Protein AF-A0A1E7J239-F1 (afdb_monomer_lite)

Secondary structure (DSSP, 8-state):
---TTGGGS--HHHHHHHHH---GGGS-SSSPPPPHHHHHHHHHHHHHHTT--HHHHHHHHHHHHHHTGGGG-SS-HHHHHHHHHHHHHHHHHS-PPP---GGG-TT-----TTSTTHHHHHHHHHHHHHHHHTTS---PPPPP--S-------TTSTTHHHHHHHHHHHHHHHHTT--HHHHHHHHHHTT---TTSPPP-HHHHHHHHHHHTTTTHHHHHHTHHHHHHHHHHHHHHHHTT--HHHHHHHHHHTT---TTSPPP-HHHHHHHHHHHHTT---

Foldseek 3Di:
DPDPVCVLLCAQLNVQCQVVNQDPVVDDPPDDADALLNSLLQQLLSCVQVPHDLVRSLVVVLCSCLPRVVVRDPDDSVVSSVSSNVSSVDSNPDPDHHQQLACHGRRNGDHDPPTPCNVVNVVVNVVVVVVVVVPDDDDDDDDDDDDDPPPPDPLQPVQVVLQVVLLVQLVVCVVVVHDLVVSLVVCVVVVRAHSNRHRDDSVNSVVVCVVVPVVLPPQLVVQVVLQVVLLVQLVVCVVVVHDLQVSLVVSVVVVRAHSRRHRDDSVSNVVVVVCVVVVDDD

pLDDT: mean 77.1, std 16.62, range [30.59, 94.56]

Radius of gyration: 28.86 Å; chains: 1; bounding box: 62×66×72 Å

Sequence (282 aa):
MIGKNSRKHLFPCIKDLVTSGLTLARFSREESKPSRQDITQYVAAWFKYIGVSSDECRDWMNGYCVDVLSAISSSSKSQIRHSTKSNIKYIFKSDVTFDCGCENNLFKACCEPSCPVYEEMSNKYKERMARKSDISYEPEPEPEDIGVGVERPPCKEKYSDQFEKAMEFALNSAKKGIAQKDIVTLLNDREYKTRTGKKWTYAVLHVELKKHGNADISYKEKFRDQFEKAMEFALNRFKKGDAKKDIVTLLNDREYKTRTGKKWTYAVLQAELKRHNAGEHT

Structure (mmCIF, N/CA/C/O backbone):
data_AF-A0A1E7J239-F1
#
_entry.id   AF-A0A1E7J239-F1
#
loop_
_atom_site.group_PDB
_atom_site.id
_atom_site.type_symbol
_atom_site.label_atom_id
_atom_site.label_alt_id
_atom_site.label_comp_id
_atom_site.label_asym_id
_atom_site.label_entity_id
_atom_site.label_seq_id
_atom_site.pdbx_PDB_ins_code
_atom_site.Cartn_x
_atom_site.Cartn_y
_atom_site.Cartn_z
_atom_site.occupancy
_atom_site.B_iso_or_equiv
_atom_site.auth_seq_id
_atom_site.auth_comp_id
_atom_site.auth_asym_id
_atom_site.auth_atom_id
_atom_site.pdbx_PDB_model_num
ATOM 1 N N . MET A 1 1 ? -0.368 -22.126 -8.787 1.00 38.81 1 MET A N 1
ATOM 2 C CA . MET A 1 1 ? 0.677 -22.659 -9.691 1.00 38.81 1 MET A CA 1
ATOM 3 C C . MET A 1 1 ? 0.858 -21.676 -10.832 1.00 38.81 1 MET A C 1
ATOM 5 O O . MET A 1 1 ? -0.133 -21.316 -11.446 1.00 38.81 1 MET A O 1
ATOM 9 N N . ILE A 1 2 ? 2.080 -21.208 -11.085 1.00 45.03 2 ILE A N 1
ATOM 10 C CA . ILE A 1 2 ? 2.381 -20.376 -12.259 1.00 45.03 2 ILE A CA 1
ATOM 11 C C . ILE A 1 2 ? 2.383 -21.309 -13.485 1.00 45.03 2 ILE A C 1
ATOM 13 O O . ILE A 1 2 ? 3.076 -22.330 -13.471 1.00 45.03 2 ILE A O 1
ATOM 17 N N . GLY A 1 3 ? 1.542 -21.021 -14.484 1.00 39.50 3 GLY A N 1
ATOM 18 C CA . GLY A 1 3 ? 1.343 -21.860 -15.671 1.00 39.50 3 GLY A CA 1
ATOM 19 C C . GLY A 1 3 ? 2.636 -22.117 -16.457 1.00 39.50 3 GLY A C 1
ATOM 20 O O . GLY A 1 3 ? 3.588 -21.342 -16.407 1.00 39.50 3 GLY A O 1
ATOM 21 N N . LYS A 1 4 ? 2.695 -23.223 -17.210 1.00 41.56 4 LYS A N 1
ATOM 22 C CA . LYS A 1 4 ? 3.906 -23.635 -17.953 1.00 41.56 4 LYS A CA 1
ATOM 23 C C . LYS A 1 4 ? 4.412 -22.576 -18.955 1.00 41.56 4 LYS A C 1
ATOM 25 O O . LYS A 1 4 ? 5.614 -22.533 -19.198 1.00 41.56 4 LYS A O 1
ATOM 30 N N . ASN A 1 5 ? 3.548 -21.684 -19.452 1.00 45.44 5 ASN A N 1
ATOM 31 C CA . ASN A 1 5 ? 3.932 -20.583 -20.347 1.00 45.44 5 ASN A CA 1
ATOM 32 C C . ASN A 1 5 ? 4.631 -19.412 -19.632 1.00 45.44 5 ASN A C 1
ATOM 34 O O . ASN A 1 5 ? 5.491 -18.769 -20.224 1.00 45.44 5 ASN A O 1
ATOM 38 N N . SER A 1 6 ? 4.363 -19.168 -18.346 1.00 49.22 6 SER A N 1
ATOM 39 C CA . SER A 1 6 ? 4.968 -18.056 -17.594 1.00 49.22 6 SER A CA 1
ATOM 40 C C . SER A 1 6 ? 6.409 -18.332 -17.150 1.00 49.22 6 SER A C 1
ATOM 42 O O . SER A 1 6 ? 7.127 -17.404 -16.785 1.00 49.22 6 SER A O 1
ATOM 44 N N . ARG A 1 7 ? 6.885 -19.584 -17.242 1.00 46.59 7 ARG A N 1
ATOM 45 C CA . ARG A 1 7 ? 8.295 -19.930 -16.976 1.00 46.59 7 ARG A CA 1
ATOM 46 C C . ARG A 1 7 ? 9.267 -19.323 -17.992 1.00 46.59 7 ARG A C 1
ATOM 48 O O . ARG A 1 7 ? 10.415 -19.102 -17.633 1.00 46.59 7 ARG A O 1
ATOM 55 N N . LYS A 1 8 ? 8.813 -19.012 -19.215 1.00 54.22 8 LYS A N 1
ATOM 56 C CA . LYS A 1 8 ? 9.612 -18.289 -20.223 1.00 54.22 8 LYS A CA 1
ATOM 57 C C . LYS A 1 8 ? 9.725 -16.779 -19.943 1.00 54.22 8 LYS A C 1
ATOM 59 O O . LYS A 1 8 ? 10.522 -16.110 -20.586 1.00 54.22 8 LYS A O 1
ATOM 64 N N . HIS A 1 9 ? 8.965 -16.256 -18.976 1.00 68.62 9 HIS A N 1
ATOM 65 C CA . HIS A 1 9 ? 8.854 -14.820 -18.673 1.00 68.62 9 HIS A CA 1
ATOM 66 C C . HIS A 1 9 ? 9.161 -14.478 -17.204 1.00 68.62 9 HIS A C 1
ATOM 68 O O . HIS A 1 9 ? 8.932 -13.350 -16.764 1.00 68.62 9 HIS A O 1
ATOM 74 N N . LEU A 1 10 ? 9.662 -15.442 -16.422 1.00 84.06 10 LEU A N 1
ATOM 75 C CA . LEU A 1 10 ? 10.041 -15.215 -15.031 1.00 84.06 10 LEU A CA 1
ATOM 76 C C . LEU A 1 10 ? 11.477 -14.689 -14.968 1.00 84.06 10 LEU A C 1
ATOM 78 O O . LEU A 1 10 ? 12.434 -15.460 -15.019 1.00 84.06 10 LEU A O 1
ATOM 82 N N . PHE A 1 11 ? 11.614 -13.369 -14.866 1.00 89.75 11 PHE A N 1
ATOM 83 C CA . PHE A 1 11 ? 12.917 -12.707 -14.820 1.00 89.75 11 PHE A CA 1
ATOM 84 C C . PHE A 1 11 ? 13.694 -13.090 -13.552 1.00 89.75 11 PHE A C 1
ATOM 86 O O . PHE A 1 11 ? 13.061 -13.279 -12.508 1.00 89.75 11 PHE A O 1
ATOM 93 N N . PRO A 1 12 ? 15.040 -13.168 -13.595 1.00 90.88 12 PRO A N 1
ATOM 94 C CA . PRO A 1 12 ? 15.855 -13.542 -12.435 1.00 90.88 12 PRO A CA 1
ATOM 95 C C . PRO A 1 12 ? 15.534 -12.727 -11.174 1.00 90.88 12 PRO A C 1
ATOM 97 O O . PRO A 1 12 ? 15.357 -13.305 -10.101 1.00 90.88 12 PRO A O 1
ATOM 100 N N . CYS A 1 13 ? 15.326 -11.414 -11.322 1.00 91.12 13 CYS A N 1
ATOM 101 C CA . CYS A 1 13 ? 15.011 -10.519 -10.207 1.00 91.12 13 CYS A CA 1
ATOM 102 C C . CYS A 1 13 ? 13.647 -10.818 -9.581 1.00 91.12 13 CYS A C 1
ATOM 104 O O . CYS A 1 13 ? 13.498 -10.783 -8.361 1.00 91.12 13 CYS A O 1
ATOM 106 N N . ILE A 1 14 ? 12.659 -11.176 -10.405 1.00 90.38 14 ILE A N 1
ATOM 107 C CA . ILE A 1 14 ? 11.341 -11.595 -9.934 1.00 90.38 14 ILE A CA 1
ATOM 108 C C . ILE A 1 14 ? 11.449 -12.959 -9.267 1.00 90.38 14 ILE A C 1
ATOM 110 O O . ILE A 1 14 ? 10.930 -13.122 -8.172 1.00 90.38 14 ILE A O 1
ATOM 114 N N . LYS A 1 15 ? 12.147 -13.922 -9.882 1.00 87.06 15 LYS A N 1
ATOM 115 C CA . LYS A 1 15 ? 12.332 -15.272 -9.334 1.00 87.06 15 LYS A CA 1
ATOM 116 C C . LYS A 1 15 ? 12.954 -15.231 -7.940 1.00 87.06 15 LYS A C 1
ATOM 118 O O . LYS A 1 15 ? 12.444 -15.891 -7.036 1.00 87.06 15 LYS A O 1
ATOM 123 N N . ASP A 1 16 ? 14.025 -14.467 -7.772 1.00 86.00 16 ASP A N 1
ATOM 124 C CA . ASP A 1 16 ? 14.689 -14.288 -6.484 1.00 86.00 16 ASP A CA 1
ATOM 125 C C . ASP A 1 16 ? 13.733 -13.668 -5.454 1.00 86.00 16 ASP A C 1
ATOM 127 O O . ASP A 1 16 ? 13.506 -14.245 -4.392 1.00 86.00 16 ASP A O 1
ATOM 131 N N . LEU A 1 17 ? 13.061 -12.571 -5.813 1.00 84.81 17 LEU A N 1
ATOM 132 C CA . LEU A 1 17 ? 12.146 -11.873 -4.911 1.00 84.81 17 LEU A CA 1
ATOM 133 C C . LEU A 1 17 ? 10.928 -12.722 -4.506 1.00 84.81 17 LEU A C 1
ATOM 135 O O . LEU A 1 17 ? 10.509 -12.696 -3.349 1.00 84.81 17 LEU A O 1
ATOM 139 N N . VAL A 1 18 ? 10.345 -13.499 -5.424 1.00 82.06 18 VAL A N 1
ATOM 140 C CA . VAL A 1 18 ? 9.173 -14.340 -5.113 1.00 82.06 18 VAL A CA 1
ATOM 141 C C . VAL A 1 18 ? 9.536 -15.610 -4.346 1.00 82.06 18 VAL A C 1
ATOM 143 O O . VAL A 1 18 ? 8.689 -16.128 -3.624 1.00 82.06 18 VAL A O 1
ATOM 146 N N . THR A 1 19 ? 10.768 -16.106 -4.487 1.00 79.00 19 THR A N 1
ATOM 147 C CA . THR A 1 19 ? 11.225 -17.328 -3.803 1.00 79.00 19 THR A CA 1
ATOM 148 C C . THR A 1 19 ? 11.767 -17.015 -2.413 1.00 79.00 19 THR A C 1
ATOM 150 O O . THR A 1 19 ? 11.415 -17.686 -1.448 1.00 79.00 19 THR A O 1
ATOM 153 N N . SER A 1 20 ? 12.605 -15.984 -2.311 1.00 74.44 20 SER A N 1
ATOM 154 C CA . SER A 1 20 ? 13.343 -15.637 -1.094 1.00 74.44 20 SER A CA 1
ATOM 155 C C . SER A 1 20 ? 12.653 -14.546 -0.269 1.00 74.44 20 SER A C 1
ATOM 157 O O . SER A 1 20 ? 12.974 -14.360 0.903 1.00 74.44 20 SER A O 1
ATOM 159 N N . GLY A 1 21 ? 11.719 -13.797 -0.866 1.00 75.12 21 GLY A N 1
ATOM 160 C CA . GLY A 1 21 ? 11.223 -12.552 -0.282 1.00 75.12 21 GLY A CA 1
ATOM 161 C C . GLY A 1 21 ? 12.300 -11.461 -0.265 1.00 75.12 21 GLY A C 1
ATOM 162 O O . GLY A 1 21 ? 13.291 -11.520 -0.994 1.00 75.12 21 GLY A O 1
ATOM 163 N N . LEU A 1 22 ? 12.106 -10.438 0.571 1.00 82.25 22 LEU A N 1
ATOM 164 C CA . LEU A 1 22 ? 13.118 -9.402 0.781 1.00 82.25 22 LEU A CA 1
ATOM 165 C C . LEU A 1 22 ? 14.169 -9.882 1.787 1.00 82.25 22 LEU A C 1
ATOM 167 O O . LEU A 1 22 ? 13.922 -9.909 2.994 1.00 82.25 22 LEU A O 1
ATOM 171 N N . THR A 1 23 ? 15.368 -10.186 1.301 1.00 81.31 23 THR A N 1
ATOM 172 C CA . THR A 1 23 ? 16.497 -10.553 2.161 1.00 81.31 23 THR A CA 1
ATOM 173 C C . THR A 1 23 ? 17.140 -9.302 2.759 1.00 81.31 23 THR A C 1
ATOM 175 O O . THR A 1 23 ? 18.010 -8.680 2.152 1.00 81.31 23 THR A O 1
ATOM 178 N N . LEU A 1 24 ? 16.740 -8.940 3.983 1.00 80.50 24 LEU A N 1
ATOM 179 C CA . LEU A 1 24 ? 17.238 -7.740 4.675 1.00 80.50 24 LEU A CA 1
ATOM 180 C C . LEU A 1 24 ? 18.760 -7.733 4.898 1.00 80.50 24 LEU A C 1
ATOM 182 O O . LEU A 1 24 ? 19.339 -6.658 5.015 1.00 80.50 24 LEU A O 1
ATOM 186 N N . ALA A 1 25 ? 19.407 -8.902 4.918 1.00 82.75 25 ALA A N 1
ATOM 187 C CA . ALA A 1 25 ? 20.862 -9.030 5.042 1.00 82.75 25 ALA A CA 1
ATOM 188 C C . ALA A 1 25 ? 21.641 -8.476 3.831 1.00 82.75 25 ALA A C 1
ATOM 190 O O . ALA A 1 25 ? 22.850 -8.298 3.921 1.00 82.75 25 ALA A O 1
ATOM 191 N N . ARG A 1 26 ? 20.968 -8.188 2.706 1.00 83.50 26 ARG A N 1
ATOM 192 C CA . ARG A 1 26 ? 21.583 -7.556 1.523 1.00 83.50 26 ARG A CA 1
ATOM 193 C C . ARG A 1 26 ? 21.815 -6.053 1.697 1.00 83.50 26 ARG A C 1
ATOM 195 O O . ARG A 1 26 ? 22.480 -5.436 0.866 1.00 83.50 26 ARG A O 1
ATOM 202 N N . PHE A 1 27 ? 21.238 -5.466 2.741 1.00 86.56 27 PHE A N 1
ATOM 203 C CA . PHE A 1 27 ? 21.291 -4.037 3.010 1.00 86.56 27 PHE A CA 1
ATOM 204 C C . PHE A 1 27 ? 22.227 -3.759 4.181 1.00 86.56 27 PHE A C 1
ATOM 206 O O . PHE A 1 27 ? 22.201 -4.484 5.181 1.00 86.56 27 PHE A O 1
ATOM 213 N N . SER A 1 28 ? 23.024 -2.696 4.072 1.00 84.12 28 SER A N 1
ATOM 214 C CA . SER A 1 28 ? 23.779 -2.194 5.220 1.00 84.12 28 SER A CA 1
ATOM 215 C C . SER A 1 28 ? 22.825 -1.607 6.273 1.00 84.12 28 SER A C 1
ATOM 217 O O . SER A 1 28 ? 21.610 -1.504 6.067 1.00 84.12 28 SER A O 1
ATOM 219 N N . ARG A 1 29 ? 23.347 -1.255 7.454 1.00 78.25 29 ARG A N 1
ATOM 220 C CA . ARG A 1 29 ? 22.509 -0.695 8.530 1.00 78.25 29 ARG A CA 1
ATOM 221 C C . ARG A 1 29 ? 22.036 0.721 8.207 1.00 78.25 29 ARG A C 1
ATOM 223 O O . ARG A 1 29 ? 20.962 1.108 8.657 1.00 78.25 29 ARG A O 1
ATOM 230 N N . GLU A 1 30 ? 22.829 1.450 7.436 1.00 82.06 30 GLU A N 1
ATOM 231 C CA . GLU A 1 30 ? 22.644 2.853 7.075 1.00 82.06 30 GLU A CA 1
ATOM 232 C C . GLU A 1 30 ? 21.813 3.020 5.793 1.00 82.06 30 GLU A C 1
ATOM 234 O O . GLU A 1 30 ? 21.286 4.098 5.524 1.00 82.06 30 GLU A O 1
ATOM 239 N N . GLU A 1 31 ? 21.669 1.957 4.999 1.00 78.75 31 GLU A N 1
ATOM 240 C CA . GLU A 1 31 ? 20.880 1.969 3.771 1.00 78.75 31 GLU A CA 1
ATOM 241 C C . GLU A 1 31 ? 19.369 1.950 4.039 1.00 78.75 31 GLU A C 1
ATOM 243 O O . GLU A 1 31 ? 18.848 1.197 4.869 1.00 78.75 31 GLU A O 1
ATOM 248 N N . SER A 1 32 ? 18.635 2.744 3.253 1.00 81.69 32 SER A N 1
ATOM 249 C CA . SER A 1 32 ? 17.173 2.713 3.242 1.00 81.69 32 SER A CA 1
ATOM 250 C C . SER A 1 32 ? 16.668 1.353 2.760 1.00 81.69 32 SER A C 1
ATOM 252 O O . SER A 1 32 ? 17.025 0.884 1.677 1.00 81.69 32 SER A O 1
ATOM 254 N N . LYS A 1 33 ? 15.810 0.723 3.566 1.00 84.69 33 LYS A N 1
ATOM 255 C CA . LYS A 1 33 ? 15.247 -0.598 3.275 1.00 84.69 33 LYS A CA 1
ATOM 256 C C . LYS A 1 33 ? 13.942 -0.464 2.490 1.00 84.69 33 LYS A C 1
ATOM 258 O O . LYS A 1 33 ? 13.082 0.325 2.892 1.00 84.69 33 LYS A O 1
ATOM 263 N N . PRO A 1 34 ? 13.742 -1.264 1.430 1.00 85.81 34 PRO A N 1
ATOM 264 C CA . PRO A 1 34 ? 12.501 -1.250 0.671 1.00 85.81 34 PRO A CA 1
ATOM 265 C C . PRO A 1 34 ? 11.314 -1.651 1.542 1.00 85.81 34 PRO A C 1
ATOM 267 O O . PRO A 1 34 ? 11.392 -2.559 2.372 1.00 85.81 34 PRO A O 1
ATOM 270 N N . SER A 1 35 ? 10.185 -0.992 1.325 1.00 86.38 35 SER A N 1
ATOM 271 C CA . SER A 1 35 ? 8.940 -1.307 2.005 1.00 86.38 35 SER A CA 1
ATOM 272 C C . SER A 1 35 ? 8.197 -2.458 1.320 1.00 86.38 35 SER A C 1
ATOM 274 O O . SER A 1 35 ? 8.366 -2.750 0.133 1.00 86.38 35 SER A O 1
ATOM 276 N N . ARG A 1 36 ? 7.252 -3.063 2.049 1.00 85.81 36 ARG A N 1
ATOM 277 C CA . ARG A 1 36 ? 6.257 -3.991 1.478 1.00 85.81 36 ARG A CA 1
ATOM 278 C C . ARG A 1 36 ? 5.562 -3.405 0.244 1.00 85.81 36 ARG A C 1
ATOM 280 O O . ARG A 1 36 ? 5.229 -4.140 -0.686 1.00 85.81 36 ARG A O 1
ATOM 287 N N . GLN A 1 37 ? 5.272 -2.105 0.266 1.00 87.12 37 GLN A N 1
ATOM 288 C CA . GLN A 1 37 ? 4.560 -1.453 -0.825 1.00 87.12 37 GLN A CA 1
ATOM 289 C C . GLN A 1 37 ? 5.415 -1.411 -2.090 1.00 87.12 37 GLN A C 1
ATOM 291 O O . GLN A 1 37 ? 4.886 -1.716 -3.156 1.00 87.12 37 GLN A O 1
ATOM 296 N N . ASP A 1 38 ? 6.715 -1.143 -1.958 1.00 89.19 38 ASP A N 1
ATOM 297 C CA . ASP A 1 38 ? 7.650 -1.141 -3.086 1.00 89.19 38 ASP A CA 1
ATOM 298 C C . ASP A 1 38 ? 7.666 -2.509 -3.777 1.00 89.19 38 ASP A C 1
ATOM 300 O O . ASP A 1 38 ? 7.504 -2.596 -4.991 1.00 89.19 38 ASP A O 1
ATOM 304 N N . ILE A 1 39 ? 7.735 -3.595 -2.997 1.00 89.06 39 ILE A N 1
ATOM 305 C CA . ILE A 1 39 ? 7.689 -4.969 -3.526 1.00 89.06 39 ILE A CA 1
ATOM 306 C C . ILE A 1 39 ? 6.350 -5.253 -4.209 1.00 89.06 39 ILE A C 1
ATOM 308 O O . ILE A 1 39 ? 6.303 -5.818 -5.300 1.00 89.06 39 ILE A O 1
ATOM 312 N N . THR A 1 40 ? 5.246 -4.843 -3.581 1.00 90.06 40 THR A N 1
ATOM 313 C CA . THR A 1 40 ? 3.900 -5.058 -4.128 1.00 90.06 40 THR A CA 1
ATOM 314 C C . THR A 1 40 ? 3.743 -4.362 -5.481 1.00 90.06 40 THR A C 1
ATOM 316 O O . THR A 1 40 ? 3.214 -4.949 -6.421 1.00 90.06 40 THR A O 1
ATOM 319 N N . GLN A 1 41 ? 4.205 -3.115 -5.594 1.00 92.62 41 GLN A N 1
ATOM 320 C CA . GLN A 1 41 ? 4.137 -2.351 -6.839 1.00 92.62 41 GLN A CA 1
ATOM 321 C C . GLN A 1 41 ? 5.062 -2.932 -7.907 1.00 92.62 41 GLN A C 1
ATOM 323 O O . GLN A 1 41 ? 4.648 -3.049 -9.057 1.00 92.62 41 GLN A O 1
ATOM 328 N N . TYR A 1 42 ? 6.264 -3.364 -7.521 1.00 92.94 42 TYR A N 1
ATOM 329 C CA . TYR A 1 42 ? 7.224 -3.989 -8.424 1.00 92.94 42 TYR A CA 1
ATOM 330 C C . TYR A 1 42 ? 6.683 -5.274 -9.057 1.00 92.94 42 TYR A C 1
ATOM 332 O O . TYR A 1 42 ? 6.675 -5.417 -10.280 1.00 92.94 42 TYR A O 1
ATOM 340 N N . VAL A 1 43 ? 6.157 -6.186 -8.234 1.00 91.44 43 VAL A N 1
ATOM 341 C CA . VAL A 1 43 ? 5.596 -7.458 -8.707 1.00 91.44 43 VAL A CA 1
ATOM 342 C C . VAL A 1 43 ? 4.314 -7.226 -9.516 1.00 91.44 43 VAL A C 1
ATOM 344 O O . VAL A 1 43 ? 4.127 -7.858 -10.554 1.00 91.44 43 VAL A O 1
ATOM 347 N N . ALA A 1 44 ? 3.453 -6.282 -9.114 1.00 93.50 44 ALA A N 1
ATOM 348 C CA . ALA A 1 44 ? 2.268 -5.913 -9.897 1.00 93.50 44 ALA A CA 1
ATOM 349 C C . ALA A 1 44 ? 2.628 -5.332 -11.274 1.00 93.50 44 ALA A C 1
ATOM 351 O O . ALA A 1 44 ? 1.988 -5.669 -12.269 1.00 93.50 44 ALA A O 1
ATOM 352 N N . ALA A 1 45 ? 3.646 -4.468 -11.338 1.00 94.50 45 ALA A N 1
ATOM 353 C CA . ALA A 1 45 ? 4.112 -3.882 -12.589 1.00 94.50 45 ALA A CA 1
ATOM 354 C C . ALA A 1 45 ? 4.689 -4.957 -13.517 1.00 94.50 45 ALA A C 1
ATOM 356 O O . ALA A 1 45 ? 4.414 -4.925 -14.714 1.00 94.50 45 ALA A O 1
ATOM 357 N N . TRP A 1 46 ? 5.402 -5.948 -12.969 1.00 93.88 46 TRP A N 1
ATOM 358 C CA . TRP A 1 46 ? 5.854 -7.111 -13.733 1.00 93.88 46 TRP A CA 1
ATOM 359 C C . TRP A 1 46 ? 4.685 -7.916 -14.306 1.00 93.88 46 TRP A C 1
ATOM 361 O O . TRP A 1 46 ? 4.677 -8.180 -15.505 1.00 93.88 46 TRP A O 1
ATOM 371 N N . PHE A 1 47 ? 3.669 -8.246 -13.497 1.00 91.62 47 PHE A N 1
ATOM 372 C CA . PHE A 1 47 ? 2.475 -8.951 -13.982 1.00 91.62 47 PHE A CA 1
ATOM 373 C C . PHE A 1 47 ? 1.796 -8.212 -15.139 1.00 91.62 47 PHE A C 1
ATOM 375 O O . PHE A 1 47 ? 1.471 -8.826 -16.153 1.00 91.62 47 PHE A O 1
ATOM 382 N N . LYS A 1 48 ? 1.632 -6.892 -15.006 1.00 93.44 48 LYS A N 1
ATOM 383 C CA . LYS A 1 48 ? 1.088 -6.046 -16.071 1.00 93.44 48 LYS A CA 1
ATOM 384 C C . LYS A 1 48 ? 1.965 -6.088 -17.327 1.00 93.44 48 LYS A C 1
ATOM 386 O O . LYS A 1 48 ? 1.438 -6.208 -18.426 1.00 93.44 48 LYS A O 1
ATOM 391 N N . TYR A 1 49 ? 3.286 -6.011 -17.166 1.00 92.75 49 TYR A N 1
ATOM 392 C CA . TYR A 1 49 ? 4.243 -6.035 -18.274 1.00 92.75 49 TYR A CA 1
ATOM 393 C C . TYR A 1 49 ? 4.202 -7.351 -19.062 1.00 92.75 49 TYR A C 1
ATOM 395 O O . TYR A 1 49 ? 4.218 -7.324 -20.286 1.00 92.75 49 TYR A O 1
ATOM 403 N N . ILE A 1 50 ? 4.072 -8.498 -18.386 1.00 89.94 50 ILE A N 1
ATOM 404 C CA . ILE A 1 50 ? 3.947 -9.807 -19.054 1.00 89.94 50 ILE A CA 1
ATOM 405 C C . ILE A 1 50 ? 2.521 -10.107 -19.559 1.00 89.94 50 ILE A C 1
ATOM 407 O O . ILE A 1 50 ? 2.251 -11.226 -19.990 1.00 89.94 50 ILE A O 1
ATOM 411 N N . GLY A 1 51 ? 1.600 -9.140 -19.479 1.00 87.94 51 GLY A N 1
ATOM 412 C CA . GLY A 1 51 ? 0.236 -9.262 -19.999 1.00 87.94 51 GLY A CA 1
ATOM 413 C C . GLY A 1 51 ? -0.720 -10.097 -19.142 1.00 87.94 51 GLY A C 1
ATOM 414 O O . GLY A 1 51 ? -1.781 -10.482 -19.625 1.00 87.94 51 GLY A O 1
ATOM 415 N N . VAL A 1 52 ? -0.383 -10.385 -17.880 1.00 88.06 52 VAL A N 1
ATOM 416 C CA . VAL A 1 52 ? -1.305 -11.065 -16.955 1.00 88.06 52 VAL A CA 1
ATOM 417 C C . VAL A 1 52 ? -2.417 -10.107 -16.549 1.00 88.06 52 VAL A C 1
ATOM 419 O O . VAL A 1 52 ? -2.161 -8.934 -16.284 1.00 88.06 52 VAL A O 1
ATOM 422 N N . SER A 1 53 ? -3.654 -10.599 -16.466 1.00 87.75 53 SER A N 1
ATOM 423 C CA . SER A 1 53 ? -4.799 -9.759 -16.114 1.00 87.75 53 SER A CA 1
ATOM 424 C C . SER A 1 53 ? -4.738 -9.253 -14.664 1.00 87.75 53 SER A C 1
ATOM 426 O O . SER A 1 53 ? -4.112 -9.848 -13.780 1.00 87.75 53 SER A O 1
ATOM 428 N N . SER A 1 54 ? -5.440 -8.150 -14.381 1.00 89.75 54 SER A N 1
ATOM 429 C CA . SER A 1 54 ? -5.500 -7.593 -13.021 1.00 89.75 54 SER A CA 1
ATOM 430 C C . SER A 1 54 ? -6.106 -8.569 -12.008 1.00 89.75 54 SER A C 1
ATOM 432 O O . SER A 1 54 ? -5.754 -8.497 -10.828 1.00 89.75 54 SER A O 1
ATOM 434 N N . ASP A 1 55 ? -7.042 -9.419 -12.431 1.00 83.88 55 ASP A N 1
ATOM 435 C CA . ASP A 1 55 ? -7.698 -10.378 -11.543 1.00 83.88 55 ASP A CA 1
ATOM 436 C C . ASP A 1 55 ? -6.763 -11.545 -11.217 1.00 83.88 55 ASP A C 1
ATOM 438 O O . ASP A 1 55 ? -6.572 -11.850 -10.042 1.00 83.88 55 ASP A O 1
ATOM 442 N N . GLU A 1 56 ? -6.069 -12.101 -12.212 1.00 82.94 56 GLU A N 1
ATOM 443 C CA . GLU A 1 56 ? -5.071 -13.156 -11.991 1.00 82.94 56 GLU A CA 1
ATOM 444 C C . GLU A 1 56 ? -3.896 -12.669 -11.132 1.00 82.94 56 GLU A C 1
ATOM 446 O O . GLU A 1 56 ? -3.457 -13.363 -10.212 1.00 82.94 56 GLU A O 1
ATOM 451 N N . CYS A 1 57 ? -3.418 -11.442 -11.380 1.00 88.12 57 CYS A N 1
ATOM 452 C CA . CYS A 1 57 ? -2.398 -10.801 -10.551 1.00 88.12 57 CYS A CA 1
ATOM 453 C C . CYS A 1 57 ? -2.863 -10.684 -9.092 1.00 88.12 57 CYS A C 1
ATOM 455 O O . CYS A 1 57 ? -2.113 -11.006 -8.168 1.00 88.12 57 CYS A O 1
ATOM 457 N N . ARG A 1 58 ? -4.113 -10.254 -8.871 1.00 87.56 58 ARG A N 1
ATOM 458 C CA . ARG A 1 58 ? -4.700 -10.133 -7.530 1.00 87.56 58 ARG A CA 1
ATOM 459 C C . ARG A 1 58 ? -4.794 -11.477 -6.830 1.00 87.56 58 ARG A C 1
ATOM 461 O O . ARG A 1 58 ? -4.418 -11.568 -5.662 1.00 87.56 58 ARG A O 1
ATOM 468 N N . ASP A 1 59 ? -5.297 -12.488 -7.517 1.00 82.75 59 ASP A N 1
ATOM 469 C CA . ASP A 1 59 ? -5.530 -13.796 -6.922 1.00 82.75 59 ASP A CA 1
ATOM 470 C C . ASP A 1 59 ? -4.203 -14.456 -6.526 1.00 82.75 59 ASP A C 1
ATOM 472 O O . ASP A 1 59 ? -4.096 -15.004 -5.427 1.00 82.75 59 ASP A O 1
ATOM 476 N N . TRP A 1 60 ? -3.149 -14.287 -7.334 1.00 85.69 60 TRP A N 1
ATOM 477 C CA . TRP A 1 60 ? -1.802 -14.742 -6.984 1.00 85.69 60 TRP A CA 1
ATOM 478 C C . TRP A 1 60 ? -1.167 -13.913 -5.852 1.00 85.69 60 TRP A C 1
ATOM 480 O O . TRP A 1 60 ? -0.688 -14.471 -4.860 1.00 85.69 60 TRP A O 1
ATOM 490 N N . MET A 1 61 ? -1.186 -12.576 -5.952 1.00 84.44 61 MET A N 1
ATOM 491 C CA . MET A 1 61 ? -0.525 -11.700 -4.971 1.00 84.44 61 MET A CA 1
ATOM 492 C C . MET A 1 61 ? -1.186 -11.726 -3.591 1.00 84.44 61 MET A C 1
ATOM 494 O O . MET A 1 61 ? -0.514 -11.457 -2.598 1.00 84.44 61 MET A O 1
ATOM 498 N N . ASN A 1 62 ? -2.474 -12.064 -3.487 1.00 80.31 62 ASN A N 1
ATOM 499 C CA . ASN A 1 62 ? -3.153 -12.166 -2.194 1.00 80.31 62 ASN A CA 1
ATOM 500 C C . ASN A 1 62 ? -2.500 -13.199 -1.264 1.00 80.31 62 ASN A C 1
ATOM 502 O O . ASN A 1 62 ? -2.358 -12.915 -0.074 1.00 80.31 62 ASN A O 1
ATOM 506 N N . GLY A 1 63 ? -2.096 -14.359 -1.794 1.00 74.81 63 GLY A N 1
ATOM 507 C CA . GLY A 1 63 ? -1.361 -15.372 -1.028 1.00 74.81 63 GLY A CA 1
ATOM 508 C C . GLY A 1 63 ? 0.054 -14.898 -0.710 1.00 74.81 63 GLY A C 1
ATOM 509 O O . GLY A 1 63 ? 0.422 -14.748 0.452 1.00 74.81 63 GLY A O 1
ATOM 510 N N . TYR A 1 64 ? 0.810 -14.523 -1.745 1.00 78.50 64 TYR A N 1
ATOM 511 C CA . TYR A 1 64 ? 2.204 -14.092 -1.604 1.00 78.50 64 TYR A CA 1
ATOM 512 C C . TYR A 1 64 ? 2.390 -12.928 -0.612 1.00 78.50 64 TYR A C 1
ATOM 514 O O . TYR A 1 64 ? 3.261 -12.974 0.256 1.00 78.50 64 TYR A O 1
ATOM 522 N N . CYS A 1 65 ? 1.551 -11.889 -0.671 1.00 78.88 65 CYS A N 1
ATOM 523 C CA . CYS A 1 65 ? 1.669 -10.753 0.243 1.00 78.88 65 CYS A CA 1
ATOM 524 C C . CYS A 1 65 ? 1.370 -11.122 1.704 1.00 78.88 65 CYS A C 1
ATOM 526 O O . CYS A 1 65 ? 1.930 -10.501 2.607 1.00 78.88 65 CYS A O 1
ATOM 528 N N . VAL A 1 66 ? 0.476 -12.083 1.947 1.00 75.75 66 VAL A N 1
ATOM 529 C CA . VAL A 1 66 ? 0.112 -12.517 3.303 1.00 75.75 66 VAL A CA 1
ATOM 530 C C . VAL A 1 66 ? 1.134 -13.491 3.874 1.00 75.75 66 VAL A C 1
ATOM 532 O O . VAL A 1 66 ? 1.381 -13.428 5.074 1.00 75.75 66 VAL A O 1
ATOM 535 N N . ASP A 1 67 ? 1.709 -14.355 3.042 1.00 74.50 67 ASP A N 1
ATOM 536 C CA . ASP A 1 67 ? 2.584 -15.438 3.496 1.00 74.50 67 ASP A CA 1
ATOM 537 C C . ASP A 1 67 ? 4.061 -15.026 3.514 1.00 74.50 67 ASP A C 1
ATOM 539 O O . ASP A 1 67 ? 4.795 -15.408 4.421 1.00 74.50 67 ASP A O 1
ATOM 543 N N . VAL A 1 68 ? 4.493 -14.203 2.552 1.00 74.50 68 VAL A N 1
ATOM 544 C CA . VAL A 1 68 ? 5.899 -13.788 2.405 1.00 74.50 68 VAL A CA 1
ATOM 545 C C . VAL A 1 68 ? 6.108 -12.364 2.911 1.00 74.50 68 VAL A C 1
ATOM 547 O O . VAL A 1 68 ? 7.014 -12.099 3.699 1.00 74.50 68 VAL A O 1
ATOM 550 N N . LEU A 1 69 ? 5.250 -11.421 2.510 1.00 71.06 69 LEU A N 1
ATOM 551 C CA . LEU A 1 69 ? 5.478 -10.007 2.836 1.00 71.06 69 LEU A CA 1
ATOM 552 C C . LEU A 1 69 ? 4.957 -9.579 4.216 1.00 71.06 69 LEU A C 1
ATOM 554 O O . LEU A 1 69 ? 5.261 -8.467 4.653 1.00 71.06 69 LEU A O 1
ATOM 558 N N . SER A 1 70 ? 4.204 -10.423 4.932 1.00 77.19 70 SER A N 1
ATOM 559 C CA . SER A 1 70 ? 3.811 -10.108 6.312 1.00 77.19 70 SER A CA 1
ATOM 560 C C . SER A 1 70 ? 5.003 -10.104 7.264 1.00 77.19 70 SER A C 1
ATOM 562 O O . SER A 1 70 ? 4.984 -9.365 8.239 1.00 77.19 70 SER A O 1
ATOM 564 N N . ALA A 1 71 ? 6.046 -10.890 6.978 1.00 74.44 71 ALA A N 1
ATOM 565 C CA . ALA A 1 71 ? 7.243 -10.982 7.815 1.00 74.44 71 ALA A CA 1
ATOM 566 C C . ALA A 1 71 ? 8.003 -9.648 7.925 1.00 74.44 71 ALA A C 1
ATOM 568 O O . ALA A 1 71 ? 8.678 -9.393 8.916 1.00 74.44 71 ALA A O 1
ATOM 569 N N . ILE A 1 72 ? 7.855 -8.777 6.924 1.00 74.19 72 ILE A N 1
ATOM 570 C CA . ILE A 1 72 ? 8.507 -7.463 6.855 1.00 74.19 72 ILE A CA 1
ATOM 571 C C . ILE A 1 72 ? 7.531 -6.307 7.127 1.00 74.19 72 ILE A C 1
ATOM 573 O O . ILE A 1 72 ? 7.826 -5.152 6.820 1.00 74.19 72 ILE A O 1
ATOM 577 N N . SER A 1 73 ? 6.335 -6.593 7.655 1.00 77.94 73 SER A N 1
ATOM 578 C CA . SER A 1 73 ? 5.297 -5.591 7.896 1.00 77.94 73 SER A CA 1
ATOM 579 C C . SER A 1 73 ? 4.700 -5.707 9.295 1.00 77.94 73 SER A C 1
ATOM 581 O O . SER A 1 73 ? 4.306 -6.779 9.729 1.00 77.94 73 SER A O 1
ATOM 583 N N . SER A 1 74 ? 4.527 -4.569 9.969 1.00 80.75 74 SER A N 1
ATOM 584 C CA . SER A 1 74 ? 3.767 -4.477 11.225 1.00 80.75 74 SER A CA 1
ATOM 585 C C . SER A 1 74 ? 2.244 -4.463 11.020 1.00 80.75 74 SER A C 1
ATOM 587 O O . SER A 1 74 ? 1.483 -4.418 11.984 1.00 80.75 74 SER A O 1
ATOM 589 N N . SER A 1 75 ? 1.774 -4.463 9.767 1.00 82.06 75 SER A N 1
ATOM 590 C CA . SER A 1 75 ? 0.347 -4.419 9.438 1.00 82.06 75 SER A CA 1
ATOM 591 C C . SER A 1 75 ? -0.319 -5.785 9.586 1.00 82.06 75 SER A C 1
ATOM 593 O O . SER A 1 75 ? 0.265 -6.822 9.281 1.00 82.06 75 SER A O 1
ATOM 595 N N . SER A 1 76 ? -1.598 -5.790 9.967 1.00 84.31 76 SER A N 1
ATOM 596 C CA . SER A 1 76 ? -2.379 -7.030 10.019 1.00 84.31 76 SER A CA 1
ATOM 597 C C . SER A 1 76 ? -2.559 -7.650 8.626 1.00 84.31 76 SER A C 1
ATOM 599 O O . SER A 1 76 ? -2.649 -6.944 7.618 1.00 84.31 76 SER A O 1
ATOM 601 N N . LYS A 1 77 ? -2.735 -8.978 8.560 1.00 81.12 77 LYS A N 1
ATOM 602 C CA . LYS A 1 77 ? -3.012 -9.703 7.302 1.00 81.12 77 LYS A CA 1
ATOM 603 C C . LYS A 1 77 ? -4.195 -9.113 6.516 1.00 81.12 77 LYS A C 1
ATOM 605 O O . LYS A 1 77 ? -4.171 -9.080 5.290 1.00 81.12 77 LYS A O 1
ATOM 610 N N . SER A 1 78 ? -5.223 -8.611 7.210 1.00 84.06 78 SER A N 1
ATOM 611 C CA . SER A 1 78 ? -6.379 -7.960 6.574 1.00 84.06 78 SER A CA 1
ATOM 612 C C . SER A 1 78 ? -6.009 -6.632 5.905 1.00 84.06 78 SER A C 1
ATOM 614 O O . SER A 1 78 ? -6.347 -6.405 4.741 1.00 84.06 78 SER A O 1
ATOM 616 N N . GLN A 1 79 ? -5.248 -5.782 6.602 1.00 84.12 79 GLN A N 1
ATOM 617 C CA . GLN A 1 79 ? -4.745 -4.522 6.046 1.00 84.12 79 GLN A CA 1
ATOM 618 C C . GLN A 1 79 ? -3.801 -4.761 4.865 1.00 84.12 79 GLN A C 1
ATOM 620 O O . GLN A 1 79 ? -3.877 -4.036 3.872 1.00 84.12 79 GLN A O 1
ATOM 625 N N . ILE A 1 80 ? -2.963 -5.801 4.944 1.00 83.69 80 ILE A N 1
ATOM 626 C CA . ILE A 1 80 ? -2.079 -6.208 3.849 1.00 83.69 80 ILE A CA 1
ATOM 627 C C . ILE A 1 80 ? -2.908 -6.532 2.605 1.00 83.69 80 ILE A C 1
ATOM 629 O O . ILE A 1 80 ? -2.698 -5.894 1.577 1.00 83.69 80 ILE A O 1
ATOM 633 N N . ARG A 1 81 ? -3.912 -7.415 2.710 1.00 84.38 81 ARG A N 1
ATOM 634 C CA . ARG A 1 81 ? -4.804 -7.756 1.585 1.00 84.38 81 ARG A CA 1
ATOM 635 C C . ARG A 1 81 ? -5.488 -6.531 0.985 1.00 84.38 81 ARG A C 1
ATOM 637 O O . ARG A 1 81 ? -5.502 -6.359 -0.233 1.00 84.38 81 ARG A O 1
ATOM 644 N N . HIS A 1 82 ? -6.040 -5.661 1.832 1.00 86.38 82 HIS A N 1
ATOM 645 C CA . HIS A 1 82 ? -6.733 -4.464 1.361 1.00 86.38 82 HIS A CA 1
ATOM 646 C C . HIS A 1 82 ? -5.788 -3.517 0.605 1.00 86.38 82 HIS A C 1
ATOM 648 O O . HIS A 1 82 ? -6.094 -3.069 -0.499 1.00 86.38 82 HIS A O 1
ATOM 654 N N 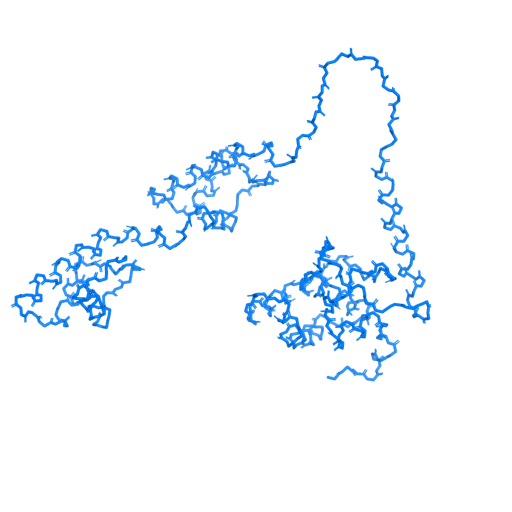. SER A 1 83 ? -4.607 -3.259 1.167 1.00 87.69 83 SER A N 1
ATOM 655 C CA . SER A 1 83 ? -3.598 -2.403 0.545 1.00 87.69 83 SER A CA 1
ATOM 656 C C . SER A 1 83 ? -3.028 -3.009 -0.743 1.00 87.69 83 SER A C 1
ATOM 658 O O . SER A 1 83 ? -2.812 -2.275 -1.708 1.00 87.69 83 SER A O 1
ATOM 660 N N . THR A 1 84 ? -2.830 -4.329 -0.798 1.00 86.44 84 THR A N 1
ATOM 661 C CA . THR A 1 84 ? -2.399 -5.038 -2.012 1.00 86.44 84 THR A CA 1
ATOM 662 C C . THR A 1 84 ? -3.418 -4.855 -3.132 1.00 86.44 84 THR A C 1
ATOM 664 O O . THR A 1 84 ? -3.049 -4.420 -4.221 1.00 86.44 84 THR A O 1
ATOM 667 N N . LYS A 1 85 ? -4.713 -5.057 -2.853 1.00 89.19 85 LYS A N 1
ATOM 668 C CA . LYS A 1 85 ? -5.789 -4.844 -3.836 1.00 89.19 85 LYS A CA 1
ATOM 669 C C . LYS A 1 85 ? -5.779 -3.422 -4.408 1.00 89.19 85 LYS A C 1
ATOM 671 O O . LYS A 1 85 ? -5.915 -3.248 -5.619 1.00 89.19 85 LYS A O 1
ATOM 676 N N . SER A 1 86 ? -5.600 -2.411 -3.556 1.00 91.00 86 SER A N 1
ATOM 677 C CA . SER A 1 86 ? -5.536 -1.010 -3.991 1.00 91.00 86 SER A CA 1
ATOM 678 C C . SER A 1 86 ? -4.302 -0.711 -4.847 1.00 91.00 86 SER A C 1
ATOM 680 O O . SER A 1 86 ? -4.432 -0.033 -5.863 1.00 91.00 86 SER A O 1
ATOM 682 N N . ASN A 1 87 ? -3.129 -1.247 -4.490 1.00 91.38 87 ASN A N 1
ATOM 683 C CA . ASN A 1 87 ? -1.905 -1.073 -5.281 1.00 91.38 87 ASN A CA 1
ATOM 684 C C . ASN A 1 87 ? -2.020 -1.722 -6.663 1.00 91.38 87 ASN A C 1
ATOM 686 O O . ASN A 1 87 ? -1.712 -1.075 -7.658 1.00 91.38 87 ASN A O 1
ATOM 690 N N . ILE A 1 88 ? -2.528 -2.955 -6.741 1.00 90.69 88 ILE A N 1
ATOM 691 C CA . ILE A 1 88 ? -2.755 -3.639 -8.023 1.00 90.69 88 ILE A CA 1
ATOM 692 C C . ILE A 1 88 ? -3.685 -2.806 -8.899 1.00 90.69 88 ILE A C 1
ATOM 694 O O . ILE A 1 88 ? -3.343 -2.481 -10.032 1.00 90.69 88 ILE A O 1
ATOM 698 N N . LYS A 1 89 ? -4.830 -2.380 -8.352 1.00 93.25 89 LYS A N 1
ATOM 699 C CA . LYS A 1 89 ? -5.785 -1.548 -9.090 1.00 93.25 89 LYS A CA 1
ATOM 700 C C . LYS A 1 89 ? -5.133 -0.273 -9.633 1.00 93.25 89 LYS A C 1
ATOM 702 O O . LYS A 1 89 ? -5.445 0.119 -10.751 1.00 93.25 89 LYS A O 1
ATOM 707 N N . TYR A 1 90 ? -4.263 0.374 -8.859 1.00 93.19 90 TYR A N 1
ATOM 708 C CA . TYR A 1 90 ? -3.542 1.567 -9.299 1.00 93.19 90 TYR A CA 1
ATOM 709 C C . TYR A 1 90 ? -2.570 1.268 -10.448 1.00 93.19 90 TYR A C 1
ATOM 711 O O . TYR A 1 90 ? -2.634 1.925 -11.482 1.00 93.19 90 TYR A O 1
ATOM 719 N N . ILE A 1 91 ? -1.711 0.257 -10.307 1.00 94.56 91 ILE A N 1
ATOM 720 C CA . ILE A 1 91 ? -0.709 -0.106 -11.322 1.00 94.56 91 ILE A CA 1
ATOM 721 C C . ILE A 1 91 ? -1.370 -0.489 -12.652 1.00 94.56 91 ILE A C 1
ATOM 723 O O . ILE A 1 91 ? -0.942 -0.044 -13.718 1.00 94.56 91 ILE A O 1
ATOM 727 N N . PHE A 1 92 ? -2.456 -1.259 -12.596 1.00 92.25 92 PHE A N 1
ATOM 728 C CA . PHE A 1 92 ? -3.173 -1.711 -13.788 1.00 92.25 92 PHE A CA 1
ATOM 729 C C . PHE A 1 92 ? -3.983 -0.612 -14.483 1.00 92.25 92 PHE A C 1
ATOM 731 O O . PHE A 1 92 ? -4.305 -0.760 -15.656 1.00 92.25 92 PHE A O 1
ATOM 738 N N . LYS A 1 93 ? -4.307 0.483 -13.784 1.00 93.56 93 LYS A N 1
ATOM 739 C CA . LYS A 1 93 ? -5.064 1.620 -14.335 1.00 93.56 93 LYS A CA 1
ATOM 740 C C . LYS A 1 93 ? -4.213 2.840 -14.682 1.00 93.56 93 LYS A C 1
ATOM 742 O O . LYS A 1 93 ? -4.758 3.803 -15.205 1.00 93.56 93 LYS A O 1
ATOM 747 N N . SER A 1 94 ? -2.934 2.841 -14.326 1.00 92.38 94 SER A N 1
ATOM 748 C CA . SER A 1 94 ? -2.020 3.961 -14.565 1.00 92.38 94 SER A CA 1
ATOM 749 C C . SER A 1 94 ? -1.042 3.641 -15.688 1.00 92.38 94 SER A C 1
ATOM 751 O O . SER A 1 94 ? -0.917 2.485 -16.086 1.00 92.38 94 SER A O 1
ATOM 753 N N . ASP A 1 95 ? -0.280 4.635 -16.133 1.00 91.00 95 ASP A N 1
ATOM 754 C CA . ASP A 1 95 ? 0.802 4.465 -17.116 1.00 91.00 95 ASP A CA 1
ATOM 755 C C . ASP A 1 95 ? 2.104 3.956 -16.485 1.00 91.00 95 ASP A C 1
ATOM 757 O O . ASP A 1 95 ? 3.169 4.004 -17.093 1.00 91.00 95 ASP A O 1
ATOM 761 N N . VAL A 1 96 ? 2.045 3.445 -15.250 1.00 88.62 96 VAL A N 1
ATOM 762 C CA . VAL A 1 96 ? 3.214 2.841 -14.611 1.00 88.62 96 VAL A CA 1
ATOM 763 C C . VAL A 1 96 ? 3.662 1.636 -15.434 1.00 88.62 96 VAL A C 1
ATOM 765 O O . VAL A 1 96 ? 2.919 0.660 -15.601 1.00 88.62 96 VAL A O 1
ATOM 768 N N . THR A 1 97 ? 4.889 1.722 -15.939 1.00 90.69 97 THR A N 1
ATOM 769 C CA . THR A 1 97 ? 5.585 0.654 -16.653 1.00 90.69 97 THR A CA 1
ATOM 770 C C . THR A 1 97 ? 6.499 -0.112 -15.709 1.00 90.69 97 THR A C 1
ATOM 772 O O . THR A 1 97 ? 7.026 0.450 -14.749 1.00 90.69 97 THR A O 1
ATOM 775 N N . PHE A 1 98 ? 6.747 -1.384 -16.011 1.00 92.44 98 PHE A N 1
ATOM 776 C CA . PHE A 1 98 ? 7.790 -2.135 -15.322 1.00 92.44 98 PHE A CA 1
ATOM 777 C C . PHE A 1 98 ? 9.176 -1.569 -15.670 1.00 92.44 98 PHE A C 1
ATOM 779 O O . PHE A 1 98 ? 9.512 -1.418 -16.849 1.00 92.44 98 PHE A O 1
ATOM 786 N N . ASP A 1 99 ? 9.944 -1.251 -14.631 1.00 92.94 99 ASP A N 1
ATOM 787 C CA . ASP A 1 99 ? 11.369 -0.916 -14.667 1.00 92.94 99 ASP A CA 1
ATOM 788 C C . ASP A 1 99 ? 12.036 -1.751 -13.573 1.00 92.94 99 ASP A C 1
ATOM 790 O O . ASP A 1 99 ? 11.771 -1.564 -12.380 1.00 92.94 99 ASP A O 1
ATOM 794 N N . CYS A 1 100 ? 12.853 -2.722 -13.985 1.00 92.00 100 CYS A N 1
ATOM 795 C CA . CYS A 1 100 ? 13.490 -3.619 -13.040 1.00 92.00 100 CYS A CA 1
ATOM 796 C C . CYS A 1 100 ? 14.688 -2.963 -12.340 1.00 92.00 100 CYS A C 1
ATOM 798 O O . CYS A 1 100 ? 14.991 -3.374 -11.228 1.00 92.00 100 CYS A O 1
ATOM 800 N N . GLY A 1 101 ? 15.323 -1.949 -12.943 1.00 91.12 101 GLY A N 1
ATOM 801 C CA . GLY A 1 101 ? 16.543 -1.296 -12.458 1.00 91.12 101 GLY A CA 1
ATOM 802 C C . GLY A 1 101 ? 17.844 -2.088 -12.648 1.00 91.12 101 GLY A C 1
ATOM 803 O O . GLY A 1 101 ? 18.889 -1.618 -12.207 1.00 91.12 101 GLY A O 1
ATOM 804 N N . CYS A 1 102 ? 17.793 -3.261 -13.281 1.00 91.69 102 CYS A N 1
ATOM 805 C CA . CYS A 1 102 ? 18.907 -4.198 -13.456 1.00 91.69 102 CYS A CA 1
ATOM 806 C C . CYS A 1 102 ? 19.668 -4.462 -12.138 1.00 91.69 102 CYS A C 1
ATOM 808 O O . CYS A 1 102 ? 19.049 -4.767 -11.117 1.00 91.69 102 CYS A O 1
ATOM 810 N N . GLU A 1 103 ? 20.991 -4.329 -12.119 1.00 90.94 103 GLU A N 1
ATOM 811 C CA . GLU A 1 103 ? 21.843 -4.458 -10.927 1.00 90.94 103 GLU A CA 1
ATOM 812 C C . GLU A 1 103 ? 21.536 -3.387 -9.872 1.00 90.94 103 GLU A C 1
ATOM 814 O O . GLU A 1 103 ? 21.750 -3.599 -8.682 1.00 90.94 103 GLU A O 1
ATOM 819 N N . ASN A 1 104 ? 20.970 -2.256 -10.295 1.00 89.12 104 ASN A N 1
ATOM 820 C CA . ASN A 1 104 ? 20.592 -1.131 -9.439 1.00 89.12 104 ASN A CA 1
ATOM 821 C C . ASN A 1 104 ? 19.142 -1.237 -8.940 1.00 89.12 104 ASN A C 1
ATOM 823 O O . ASN A 1 104 ? 18.538 -0.239 -8.531 1.00 89.12 104 ASN A O 1
ATOM 827 N N . ASN A 1 105 ? 18.537 -2.426 -9.020 1.00 90.62 105 ASN A N 1
ATOM 828 C CA . ASN A 1 105 ? 17.185 -2.625 -8.528 1.00 90.62 105 ASN A CA 1
ATOM 829 C C . ASN A 1 105 ? 17.107 -2.387 -7.014 1.00 90.62 105 ASN A C 1
ATOM 831 O O . ASN A 1 105 ? 17.981 -2.789 -6.247 1.00 90.62 105 ASN A O 1
ATOM 835 N N . LEU A 1 106 ? 16.004 -1.771 -6.584 1.00 89.50 106 LEU A N 1
ATOM 836 C CA . LEU A 1 106 ? 15.782 -1.343 -5.200 1.00 89.50 106 LEU A CA 1
ATOM 837 C C . LEU A 1 106 ? 15.903 -2.490 -4.179 1.00 89.50 106 LEU A C 1
ATOM 839 O O . LEU A 1 106 ? 16.231 -2.258 -3.020 1.00 89.50 106 LEU A O 1
ATOM 843 N N . PHE A 1 107 ? 15.641 -3.728 -4.599 1.00 89.56 107 PHE A N 1
ATOM 844 C CA . PHE A 1 107 ? 15.594 -4.899 -3.723 1.00 89.56 107 PHE A CA 1
ATOM 845 C C . PHE A 1 107 ? 16.929 -5.638 -3.625 1.00 89.56 107 PHE A C 1
ATOM 847 O O . PHE A 1 107 ? 17.007 -6.628 -2.894 1.00 89.56 107 PHE A O 1
ATOM 854 N N . LYS A 1 108 ? 17.956 -5.194 -4.369 1.00 89.75 108 LYS A N 1
ATOM 855 C CA . LYS A 1 108 ? 19.214 -5.934 -4.555 1.00 89.75 108 LYS A CA 1
ATOM 856 C C . LYS A 1 108 ? 18.939 -7.397 -4.937 1.00 89.75 108 LYS A C 1
ATOM 858 O O . LYS A 1 108 ? 19.565 -8.327 -4.429 1.00 89.75 108 LYS A O 1
ATOM 863 N N . ALA A 1 109 ? 17.904 -7.606 -5.750 1.00 89.31 109 ALA A N 1
ATOM 864 C CA . ALA A 1 109 ? 17.526 -8.902 -6.287 1.00 89.31 109 ALA A CA 1
ATOM 865 C C . ALA A 1 109 ? 18.499 -9.318 -7.390 1.00 89.31 109 ALA A C 1
ATOM 867 O O . ALA A 1 109 ? 19.051 -8.456 -8.077 1.00 89.31 109 ALA A O 1
ATOM 868 N N . CYS A 1 110 ? 18.696 -10.622 -7.573 1.00 88.75 110 CYS A N 1
ATOM 869 C CA . CYS A 1 110 ? 19.565 -11.139 -8.629 1.00 88.75 110 CYS A CA 1
ATOM 870 C C . CYS A 1 110 ? 19.137 -10.603 -10.004 1.00 88.75 110 CYS A C 1
ATOM 872 O O . CYS A 1 110 ? 17.982 -10.746 -10.399 1.00 88.75 110 CYS A O 1
ATOM 874 N N . CYS A 1 111 ? 20.063 -10.009 -10.749 1.00 90.62 111 CYS A N 1
ATOM 875 C CA . CYS A 1 111 ? 19.852 -9.611 -12.135 1.00 90.62 111 CYS A CA 1
ATOM 876 C C . CYS A 1 111 ? 21.065 -10.027 -12.960 1.00 90.62 111 CYS A C 1
ATOM 878 O O . CYS A 1 111 ? 22.174 -10.072 -12.435 1.00 90.62 111 CYS A O 1
ATOM 880 N N . GLU A 1 112 ? 20.833 -10.374 -14.222 1.00 90.31 112 GLU A N 1
ATOM 881 C CA . GLU A 1 112 ? 21.870 -10.886 -15.110 1.00 90.31 112 GLU A CA 1
ATOM 882 C C . GLU A 1 112 ? 21.667 -10.346 -16.534 1.00 90.31 112 GLU A C 1
ATOM 884 O O . GLU A 1 112 ? 20.516 -10.285 -16.991 1.00 90.31 112 GLU A O 1
ATOM 889 N N . PRO A 1 113 ? 22.756 -10.048 -17.273 1.00 90.94 113 PRO A N 1
ATOM 890 C CA . PRO A 1 113 ? 22.694 -9.616 -18.673 1.00 90.94 113 PRO A CA 1
ATOM 891 C C . PRO A 1 113 ? 22.031 -10.616 -19.626 1.00 90.94 113 PRO A C 1
ATOM 893 O O . PRO A 1 113 ? 21.557 -10.240 -20.692 1.00 90.94 113 PRO A O 1
ATOM 896 N N . SER A 1 114 ? 21.970 -11.892 -19.238 1.00 89.50 114 SER A N 1
ATOM 897 C CA . SER A 1 114 ? 21.288 -12.967 -19.969 1.00 89.50 114 SER A CA 1
ATOM 898 C C . SER A 1 114 ? 19.755 -12.850 -19.940 1.00 89.50 114 SER A C 1
ATOM 900 O O . SER A 1 114 ? 19.062 -13.580 -20.651 1.00 89.50 114 SER A O 1
ATOM 902 N N . CYS A 1 115 ? 19.198 -11.962 -19.107 1.00 89.19 115 CYS A N 1
ATOM 903 C CA . CYS A 1 115 ? 17.759 -11.762 -18.994 1.00 89.19 115 CYS A CA 1
ATOM 904 C C . CYS A 1 115 ? 17.181 -11.201 -20.312 1.00 89.19 115 CYS A C 1
ATOM 906 O O . CYS A 1 115 ? 17.692 -10.207 -20.825 1.00 89.19 115 CYS A O 1
ATOM 908 N N . PRO A 1 116 ? 16.067 -11.752 -20.836 1.00 87.62 116 PRO A N 1
ATOM 909 C CA . PRO A 1 116 ? 15.518 -11.365 -22.143 1.00 87.62 116 PRO A CA 1
ATOM 910 C C . PRO A 1 116 ? 15.062 -9.903 -22.235 1.00 87.62 116 PRO A C 1
ATOM 912 O O . PRO A 1 116 ? 14.862 -9.395 -23.330 1.00 87.62 116 PRO A O 1
ATOM 915 N N . VAL A 1 117 ? 14.882 -9.229 -21.096 1.00 90.12 117 VAL A N 1
ATOM 916 C CA . VAL A 1 117 ? 14.490 -7.813 -21.024 1.00 90.12 117 VAL A CA 1
ATOM 917 C C . VAL A 1 117 ? 15.623 -6.920 -20.516 1.00 90.12 117 VAL A C 1
ATOM 919 O O . VAL A 1 117 ? 15.389 -5.757 -20.203 1.00 90.12 117 VAL A O 1
ATOM 922 N N . TYR A 1 118 ? 16.845 -7.446 -20.382 1.00 91.06 118 TYR A N 1
ATOM 923 C CA . TYR A 1 118 ? 17.954 -6.713 -19.771 1.00 91.06 118 TYR A CA 1
ATOM 924 C C . TYR A 1 118 ? 18.280 -5.422 -20.523 1.00 91.06 118 TYR A C 1
ATOM 926 O O . TYR A 1 118 ? 18.409 -4.370 -19.904 1.00 91.06 118 TYR A O 1
ATOM 934 N N . GLU A 1 119 ? 18.359 -5.486 -21.853 1.00 91.00 119 GLU A N 1
ATOM 935 C CA . GLU A 1 119 ? 18.655 -4.320 -22.688 1.00 91.00 119 GLU A CA 1
ATOM 936 C C . GLU A 1 119 ? 17.578 -3.233 -22.547 1.00 91.00 119 GLU A C 1
ATOM 938 O O . GLU A 1 119 ? 17.898 -2.073 -22.285 1.00 91.00 119 GLU A O 1
ATOM 943 N N . GLU A 1 120 ? 16.297 -3.616 -22.606 1.00 92.06 120 GLU A N 1
ATOM 944 C CA . GLU A 1 120 ? 15.171 -2.696 -22.400 1.00 92.06 120 GLU A CA 1
ATOM 945 C C . GLU A 1 120 ? 15.240 -2.021 -21.020 1.00 92.06 120 GLU A C 1
ATOM 947 O O . GLU A 1 120 ? 15.110 -0.801 -20.905 1.00 92.06 120 GLU A O 1
ATOM 952 N N . MET A 1 121 ? 15.467 -2.804 -19.962 1.00 93.62 121 MET A N 1
ATOM 953 C CA . MET A 1 121 ? 15.523 -2.289 -18.590 1.00 93.62 121 MET A CA 1
ATOM 954 C C . MET A 1 121 ? 16.770 -1.428 -18.351 1.00 93.62 121 MET A C 1
ATOM 956 O O . MET A 1 121 ? 16.694 -0.424 -17.642 1.00 93.62 121 MET A O 1
ATOM 960 N N . SER A 1 122 ? 17.897 -1.759 -18.989 1.00 93.88 122 SER A N 1
ATOM 961 C CA . SER A 1 122 ? 19.118 -0.951 -18.959 1.00 93.88 122 SER A CA 1
ATOM 962 C C . SER A 1 122 ? 18.893 0.411 -19.617 1.00 93.88 122 SER A C 1
ATOM 964 O O . SER A 1 122 ? 19.281 1.438 -19.059 1.00 93.88 122 SER A O 1
ATOM 966 N N . ASN A 1 123 ? 18.199 0.450 -20.758 1.00 93.12 123 ASN A N 1
ATOM 967 C CA . ASN A 1 123 ? 17.860 1.700 -21.437 1.00 93.12 123 ASN A CA 1
ATOM 968 C C . ASN A 1 123 ? 16.900 2.556 -20.599 1.00 93.12 123 ASN A C 1
ATOM 970 O O . ASN A 1 123 ? 17.191 3.727 -20.359 1.00 93.12 123 ASN A O 1
ATOM 974 N N . LYS A 1 124 ? 15.843 1.962 -20.026 1.00 92.62 124 LYS A N 1
ATOM 975 C CA . LYS A 1 124 ? 14.949 2.651 -19.073 1.00 92.62 124 LYS A CA 1
ATOM 976 C C . LYS A 1 124 ? 15.701 3.243 -17.880 1.00 92.62 124 LYS A C 1
ATOM 978 O O . LYS A 1 124 ? 15.415 4.365 -17.453 1.00 92.62 124 LYS A O 1
ATOM 983 N N . TYR A 1 125 ? 16.678 2.511 -17.341 1.00 91.31 125 TYR A N 1
ATOM 984 C CA . TYR A 1 125 ? 17.525 3.003 -16.258 1.00 91.31 125 TYR A CA 1
ATOM 985 C C . TYR A 1 125 ? 18.373 4.204 -16.698 1.00 91.31 125 TYR A C 1
ATOM 987 O O . TYR A 1 125 ? 18.391 5.219 -15.999 1.00 91.31 125 TYR A O 1
ATOM 995 N N . LYS A 1 126 ? 19.023 4.125 -17.867 1.00 91.00 126 LYS A N 1
ATOM 996 C CA . LYS A 1 126 ? 19.815 5.229 -18.434 1.00 91.00 126 LYS A CA 1
ATOM 997 C C . LYS A 1 126 ? 18.962 6.475 -18.661 1.00 91.00 126 LYS A C 1
ATOM 999 O O . LYS A 1 126 ? 19.335 7.540 -18.190 1.00 91.00 126 LYS A O 1
ATOM 1004 N N . GLU A 1 127 ? 17.786 6.344 -19.272 1.00 90.56 127 GLU A N 1
ATOM 1005 C CA . GLU A 1 127 ? 16.840 7.455 -19.472 1.00 90.56 127 GLU A CA 1
ATOM 1006 C C . GLU A 1 127 ? 16.379 8.077 -18.147 1.00 90.56 127 GLU A C 1
ATOM 1008 O O . GLU A 1 127 ? 16.182 9.287 -18.031 1.00 90.56 127 GLU A O 1
ATOM 1013 N N . ARG A 1 128 ? 16.173 7.252 -17.115 1.00 89.06 128 ARG A N 1
ATOM 1014 C CA . ARG A 1 128 ? 15.822 7.728 -15.774 1.00 89.06 128 ARG A CA 1
ATOM 1015 C C . ARG A 1 128 ? 16.976 8.480 -15.113 1.00 89.06 128 ARG A C 1
ATOM 1017 O O . ARG A 1 128 ? 16.704 9.433 -14.389 1.00 89.06 128 ARG A O 1
ATOM 1024 N N . MET A 1 129 ? 18.223 8.070 -15.337 1.00 86.75 129 MET A N 1
ATOM 1025 C CA . MET A 1 129 ? 19.397 8.776 -14.818 1.00 86.75 129 MET A CA 1
ATOM 1026 C C . MET A 1 129 ? 19.705 10.048 -15.605 1.00 86.75 129 MET A C 1
ATOM 1028 O O . MET A 1 129 ? 19.947 11.066 -14.970 1.00 86.75 129 MET A O 1
ATOM 1032 N N . ALA A 1 130 ? 19.569 10.035 -16.932 1.00 87.38 130 ALA A N 1
ATOM 1033 C CA . ALA A 1 130 ? 19.688 11.222 -17.780 1.00 87.38 130 ALA A CA 1
ATOM 1034 C C . ALA A 1 130 ? 18.679 12.308 -17.368 1.00 87.38 130 ALA A C 1
ATOM 1036 O O . ALA A 1 130 ? 19.050 13.433 -17.062 1.00 87.38 130 ALA A O 1
ATOM 1037 N N . ARG A 1 131 ? 17.405 11.938 -17.175 1.00 85.06 131 ARG A N 1
ATOM 1038 C CA . ARG A 1 131 ? 16.391 12.872 -16.649 1.00 85.06 131 ARG A CA 1
ATOM 1039 C C . ARG A 1 131 ? 16.705 13.412 -15.255 1.00 85.06 131 ARG A C 1
ATOM 1041 O O . ARG A 1 131 ? 16.173 14.448 -14.884 1.00 85.06 131 ARG A O 1
ATOM 1048 N N . LYS A 1 132 ? 17.491 12.697 -14.446 1.00 80.12 132 LYS A N 1
ATOM 1049 C CA . LYS A 1 132 ? 17.920 13.171 -13.123 1.00 80.12 132 LYS A CA 1
ATOM 1050 C C . LYS A 1 132 ? 19.155 14.063 -13.206 1.00 80.12 132 LYS A C 1
ATOM 1052 O O . LYS A 1 132 ? 19.247 14.982 -12.400 1.00 80.12 132 LYS A O 1
ATOM 1057 N N . SER A 1 133 ? 20.073 13.804 -14.139 1.00 71.38 133 SER A N 1
ATOM 1058 C CA . SER A 1 133 ? 21.238 14.658 -14.388 1.00 71.38 133 SER A CA 1
ATOM 1059 C C . SER A 1 133 ? 20.851 15.962 -15.076 1.00 71.38 133 SER A C 1
ATOM 1061 O O . SER A 1 133 ? 21.371 16.998 -14.698 1.00 71.38 133 SER A O 1
ATOM 1063 N N . ASP A 1 134 ? 19.861 15.956 -15.970 1.00 60.28 134 ASP A N 1
ATOM 1064 C CA . ASP A 1 134 ? 19.351 17.178 -16.620 1.00 60.28 134 ASP A CA 1
ATOM 1065 C C . ASP A 1 134 ? 18.638 18.126 -15.635 1.00 60.28 134 ASP A C 1
ATOM 1067 O O . ASP A 1 134 ? 18.357 19.279 -15.947 1.00 60.28 134 ASP A O 1
ATOM 1071 N N . ILE A 1 135 ? 18.344 17.649 -14.420 1.00 59.72 135 ILE A N 1
ATOM 1072 C CA . ILE A 1 135 ? 17.804 18.453 -13.315 1.00 59.72 135 ILE A CA 1
ATOM 1073 C C . ILE A 1 135 ? 18.942 19.065 -12.461 1.00 59.72 135 ILE A C 1
ATOM 1075 O O . ILE A 1 135 ? 18.667 19.855 -11.555 1.00 59.72 135 ILE A O 1
ATOM 1079 N N . SER A 1 136 ? 20.224 18.762 -12.729 1.00 45.47 136 SER A N 1
ATOM 1080 C CA . SER A 1 136 ? 21.348 19.442 -12.072 1.00 45.47 136 SER A CA 1
ATOM 1081 C C . SER A 1 136 ? 21.603 20.805 -12.719 1.00 45.47 136 SER A C 1
ATOM 1083 O O . SER A 1 136 ? 22.010 20.890 -13.872 1.00 45.47 136 SER A O 1
ATOM 1085 N N . TYR A 1 137 ? 21.343 21.864 -11.959 1.00 48.47 137 TYR A N 1
ATOM 1086 C CA . TYR A 1 137 ? 21.577 23.265 -12.309 1.00 48.47 137 TYR A CA 1
ATOM 1087 C C . TYR A 1 137 ? 23.085 23.530 -12.512 1.00 48.47 137 TYR A C 1
ATOM 1089 O O . TYR A 1 137 ? 23.859 23.305 -11.580 1.00 48.47 137 TYR A O 1
ATOM 1097 N N . GLU A 1 138 ? 23.504 24.008 -13.690 1.00 41.66 138 GLU A N 1
ATOM 1098 C CA . GLU A 1 138 ? 24.806 24.678 -13.845 1.00 41.66 138 GLU A CA 1
ATOM 1099 C C . GLU A 1 138 ? 24.745 26.022 -13.093 1.00 41.66 138 GLU A C 1
ATOM 1101 O O . GLU A 1 138 ? 23.830 26.809 -13.349 1.00 41.66 138 GLU A O 1
ATOM 1106 N N . PRO A 1 139 ? 25.656 26.307 -12.144 1.00 39.50 139 PRO A N 1
ATOM 1107 C CA . PRO A 1 139 ? 25.692 27.599 -11.481 1.00 39.50 139 PRO A CA 1
ATOM 1108 C C . PRO A 1 139 ? 26.271 28.642 -12.442 1.00 39.50 139 PRO A C 1
ATOM 1110 O O . PRO A 1 139 ? 27.447 28.597 -12.798 1.00 39.50 139 PRO A O 1
ATOM 1113 N N . GLU A 1 140 ? 25.425 29.573 -12.862 1.00 40.44 140 GLU A N 1
ATOM 1114 C CA . GLU A 1 140 ? 25.811 30.796 -13.566 1.00 40.44 140 GLU A CA 1
ATOM 1115 C C . GLU A 1 140 ? 26.730 31.644 -12.651 1.00 40.44 140 GLU A C 1
ATOM 1117 O O . GLU A 1 140 ? 26.467 31.713 -11.446 1.00 40.44 140 GLU A O 1
ATOM 1122 N N . PRO A 1 141 ? 27.828 32.243 -13.158 1.00 40.59 141 PRO A N 1
ATOM 1123 C CA . PRO A 1 141 ? 28.792 32.962 -12.322 1.00 40.59 141 PRO A CA 1
ATOM 1124 C C . PRO A 1 141 ? 28.144 34.175 -11.636 1.00 40.59 141 PRO A C 1
ATOM 1126 O O . PRO A 1 141 ? 27.575 35.044 -12.296 1.00 40.59 141 PRO A O 1
ATOM 1129 N N . GLU A 1 142 ? 28.234 34.209 -10.304 1.00 38.56 142 GLU A N 1
ATOM 1130 C CA . GLU A 1 142 ? 27.581 35.195 -9.435 1.00 38.56 142 GLU A CA 1
ATOM 1131 C C . GLU A 1 142 ? 28.111 36.626 -9.659 1.00 38.56 142 GLU A C 1
ATOM 1133 O O . GLU A 1 142 ? 29.319 36.857 -9.545 1.00 38.56 142 GLU A O 1
ATOM 1138 N N . PRO A 1 143 ? 27.234 37.617 -9.914 1.00 36.81 143 PRO A N 1
ATOM 1139 C CA . PRO A 1 143 ? 27.553 39.021 -9.702 1.00 36.81 143 PRO A CA 1
ATOM 1140 C C . PRO A 1 143 ? 27.591 39.338 -8.202 1.00 36.81 143 PRO A C 1
ATOM 1142 O O . PRO A 1 143 ? 26.783 38.829 -7.426 1.00 36.81 143 PRO A O 1
ATOM 1145 N N . GLU A 1 144 ? 28.532 40.205 -7.838 1.00 44.00 144 GLU A N 1
ATOM 1146 C CA . GLU A 1 144 ? 28.903 40.579 -6.474 1.00 44.00 144 GLU A CA 1
ATOM 1147 C C . GLU A 1 144 ? 27.729 40.986 -5.560 1.00 44.00 144 GLU A C 1
ATOM 1149 O O . GLU A 1 144 ? 26.748 41.619 -5.956 1.00 44.00 144 GLU A O 1
ATOM 1154 N N . ASP A 1 145 ? 27.911 40.597 -4.301 1.00 43.50 145 ASP A N 1
ATOM 1155 C CA . ASP A 1 145 ? 27.015 40.596 -3.150 1.00 43.50 145 ASP A CA 1
ATOM 1156 C C . ASP A 1 145 ? 26.243 41.910 -2.902 1.00 43.50 145 ASP A C 1
ATOM 1158 O O . ASP A 1 145 ? 26.794 42.928 -2.479 1.00 43.50 145 ASP A O 1
ATOM 1162 N N . ILE A 1 146 ? 24.918 41.844 -3.069 1.00 41.62 146 ILE A N 1
ATOM 1163 C CA . ILE A 1 146 ? 23.969 42.657 -2.300 1.00 41.62 146 ILE A CA 1
ATOM 1164 C C . ILE A 1 146 ? 22.962 41.703 -1.653 1.00 41.62 146 ILE A C 1
ATOM 1166 O O . ILE A 1 146 ? 21.828 41.557 -2.104 1.00 41.62 146 ILE A O 1
ATOM 1170 N N . GLY A 1 147 ? 23.393 41.024 -0.590 1.00 41.44 147 GLY A N 1
ATOM 1171 C CA . GLY A 1 147 ? 22.599 40.788 0.615 1.00 41.44 147 GLY A CA 1
ATOM 1172 C C . GLY A 1 147 ? 21.147 40.349 0.416 1.00 41.44 147 GLY A C 1
ATOM 1173 O O . GLY A 1 147 ? 20.244 40.964 0.978 1.00 41.44 147 GLY A O 1
ATOM 1174 N N . VAL A 1 148 ? 20.905 39.268 -0.329 1.00 35.69 148 VAL A N 1
ATOM 1175 C CA . VAL A 1 148 ? 19.640 38.516 -0.266 1.00 35.69 148 VAL A CA 1
ATOM 1176 C C . VAL A 1 148 ? 19.960 37.026 -0.249 1.00 35.69 148 VAL A C 1
ATOM 1178 O O . VAL A 1 148 ? 19.842 36.314 -1.244 1.00 35.69 148 VAL A O 1
ATOM 1181 N N . GLY A 1 149 ? 20.365 36.542 0.924 1.00 30.59 149 GLY A N 1
ATOM 1182 C CA . GLY A 1 149 ? 20.428 35.115 1.209 1.00 30.59 149 GLY A CA 1
ATOM 1183 C C . GLY A 1 149 ? 19.023 34.521 1.192 1.00 30.59 149 GLY A C 1
ATOM 1184 O O . GLY A 1 149 ? 18.343 34.483 2.214 1.00 30.59 149 GLY A O 1
ATOM 1185 N N . VAL A 1 150 ? 18.567 34.043 0.032 1.00 33.84 150 VAL A N 1
ATOM 1186 C CA . VAL A 1 150 ? 17.455 33.090 -0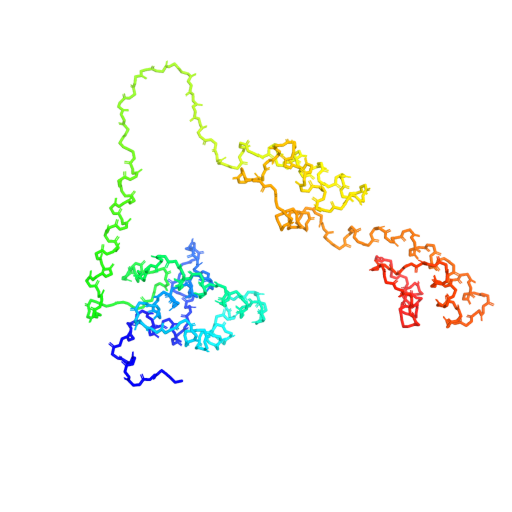.015 1.00 33.84 150 VAL A CA 1
ATOM 1187 C C . VAL A 1 150 ? 18.025 31.719 0.333 1.00 33.84 150 VAL A C 1
ATOM 1189 O O . VAL A 1 150 ? 18.248 30.872 -0.532 1.00 33.84 150 VAL A O 1
ATOM 1192 N N . GLU A 1 151 ? 18.224 31.484 1.630 1.00 31.81 151 GLU A N 1
ATOM 1193 C CA . GLU A 1 151 ? 18.109 30.136 2.173 1.00 31.81 151 GLU A CA 1
ATOM 1194 C C . GLU A 1 151 ? 16.752 29.606 1.708 1.00 31.81 151 GLU A C 1
ATOM 1196 O O . GLU A 1 151 ? 15.706 30.122 2.101 1.00 31.81 151 GLU A O 1
ATOM 1201 N N . ARG A 1 152 ? 16.725 28.618 0.806 1.00 33.91 152 ARG A N 1
ATOM 1202 C CA . ARG A 1 152 ? 15.476 27.899 0.544 1.00 33.91 152 ARG A CA 1
ATOM 1203 C C . ARG A 1 152 ? 15.173 27.101 1.807 1.00 33.91 152 ARG A C 1
ATOM 1205 O O . ARG A 1 152 ? 15.877 26.120 2.057 1.00 33.91 152 ARG A O 1
ATOM 1212 N N . PRO A 1 153 ? 14.130 27.446 2.580 1.00 33.44 153 PRO A N 1
ATOM 1213 C CA . PRO A 1 153 ? 13.797 26.660 3.745 1.00 33.44 153 PRO A CA 1
ATOM 1214 C C . PRO A 1 153 ? 13.254 25.311 3.263 1.00 33.44 153 PRO A C 1
ATOM 1216 O O . PRO A 1 153 ? 12.640 25.229 2.184 1.00 33.44 153 PRO A O 1
ATOM 1219 N N . PRO A 1 154 ? 13.407 24.237 4.051 1.00 37.09 154 PRO A N 1
ATOM 1220 C CA . PRO A 1 154 ? 12.675 23.005 3.828 1.00 37.09 154 PRO A CA 1
ATOM 1221 C C . PRO A 1 154 ? 11.195 23.358 3.650 1.00 37.09 154 PRO A C 1
ATOM 1223 O O . PRO A 1 154 ? 10.628 24.110 4.441 1.00 37.09 154 PRO A O 1
ATOM 1226 N N . CYS A 1 155 ? 10.522 22.782 2.652 1.00 37.25 155 CYS A N 1
ATOM 1227 C CA . CYS A 1 155 ? 9.089 22.993 2.379 1.00 37.25 155 CYS A CA 1
ATOM 1228 C C . CYS A 1 155 ? 8.152 22.595 3.559 1.00 37.25 155 CYS A C 1
ATOM 1230 O O . CYS A 1 155 ? 6.934 22.551 3.417 1.00 37.25 155 CYS A O 1
ATOM 1232 N N . LYS A 1 156 ? 8.711 22.302 4.739 1.00 41.84 156 LYS A N 1
ATOM 1233 C CA . LYS A 1 156 ? 8.024 22.147 6.018 1.00 41.84 156 LYS A CA 1
ATOM 1234 C C . LYS A 1 156 ? 7.687 23.477 6.706 1.00 41.84 156 LYS A C 1
ATOM 1236 O O . LYS A 1 156 ? 6.765 23.451 7.506 1.00 41.84 156 LYS A O 1
ATOM 1241 N N . GLU A 1 157 ? 8.338 24.601 6.389 1.00 48.19 157 GLU A N 1
ATOM 1242 C CA . GLU A 1 157 ? 8.158 25.859 7.149 1.00 48.19 157 GLU A CA 1
ATOM 1243 C C . GLU A 1 157 ? 7.101 26.811 6.570 1.00 48.19 157 GLU A C 1
ATOM 1245 O O . GLU A 1 157 ? 6.317 27.380 7.324 1.00 48.19 157 GLU A O 1
ATOM 1250 N N . LYS A 1 158 ? 6.964 26.912 5.237 1.00 54.94 158 LYS A N 1
ATOM 1251 C CA . LYS A 1 158 ? 6.032 27.870 4.589 1.00 54.94 158 LYS A CA 1
ATOM 1252 C C . LYS A 1 158 ? 4.561 27.714 4.997 1.00 54.94 158 LYS A C 1
ATOM 1254 O O . LYS A 1 158 ? 3.808 28.683 4.981 1.00 54.94 158 LYS A O 1
ATOM 1259 N N . TYR A 1 159 ? 4.150 26.493 5.335 1.00 56.81 159 TYR A N 1
ATOM 1260 C CA . TYR A 1 159 ? 2.800 26.181 5.811 1.00 56.81 159 TYR A CA 1
ATOM 1261 C C . TYR A 1 159 ? 2.795 25.674 7.255 1.00 56.81 159 TYR A C 1
ATOM 1263 O O . TYR A 1 159 ? 1.746 25.229 7.708 1.00 56.81 159 TYR A O 1
ATOM 1271 N N . SER A 1 160 ? 3.928 25.720 7.968 1.00 63.53 160 SER A N 1
ATOM 1272 C CA . SER A 1 160 ? 4.030 25.268 9.363 1.00 63.53 160 SER A CA 1
ATOM 1273 C C . SER A 1 160 ? 3.092 26.075 10.245 1.00 63.53 160 SER A C 1
ATOM 1275 O O . SER A 1 160 ? 2.162 25.523 10.822 1.00 63.53 160 SER A O 1
ATOM 1277 N N . ASP A 1 161 ? 3.238 27.398 10.223 1.00 71.19 161 ASP A N 1
ATOM 1278 C CA . ASP A 1 161 ? 2.459 28.302 11.070 1.00 71.19 161 ASP A CA 1
ATOM 1279 C C . ASP A 1 161 ? 0.973 28.287 10.704 1.00 71.19 161 ASP A C 1
ATOM 1281 O O . ASP A 1 161 ? 0.098 28.355 11.567 1.00 71.19 161 ASP A O 1
ATOM 1285 N N . GLN A 1 162 ? 0.661 28.174 9.408 1.00 72.88 162 GLN A N 1
ATOM 1286 C CA . GLN A 1 162 ? -0.721 28.039 8.945 1.00 72.88 162 GLN A CA 1
ATOM 1287 C C . GLN A 1 162 ? -1.322 26.699 9.363 1.00 72.88 162 GLN A C 1
ATOM 1289 O O . GLN A 1 162 ? -2.489 26.651 9.741 1.00 72.88 162 GLN A O 1
ATOM 1294 N N . PHE A 1 163 ? -0.541 25.622 9.309 1.00 80.50 163 PHE A N 1
ATOM 1295 C CA . PHE A 1 163 ? -0.964 24.301 9.744 1.00 80.50 163 PHE A CA 1
ATOM 1296 C C . PHE A 1 163 ? -1.141 24.239 11.260 1.00 80.50 163 PHE A C 1
ATOM 1298 O O . PHE A 1 163 ? -2.115 23.655 11.723 1.00 80.50 163 PHE A O 1
ATOM 1305 N N . GLU A 1 164 ? -0.255 24.858 12.036 1.00 77.31 164 GLU A N 1
ATOM 1306 C CA . GLU A 1 164 ? -0.367 24.933 13.492 1.00 77.31 164 GLU A CA 1
ATOM 1307 C C . GLU A 1 164 ? -1.597 25.739 13.907 1.00 77.31 164 GLU A C 1
ATOM 1309 O O . GLU A 1 164 ? -2.417 25.232 14.671 1.00 77.31 164 GLU A O 1
ATOM 1314 N N . LYS A 1 165 ? -1.827 26.912 13.300 1.00 80.56 165 LYS A N 1
ATOM 1315 C CA . LYS A 1 165 ? -3.058 27.700 13.500 1.00 80.56 165 LYS A CA 1
ATOM 1316 C C . LYS A 1 165 ? -4.314 26.936 13.069 1.00 80.56 165 LYS A C 1
ATOM 1318 O O . LYS A 1 165 ? -5.336 26.979 13.755 1.00 80.56 165 LYS A O 1
ATOM 1323 N N . ALA A 1 166 ? -4.248 26.200 11.958 1.00 82.12 166 ALA A N 1
ATOM 1324 C CA . ALA A 1 166 ? -5.336 25.341 11.493 1.00 82.12 166 ALA A CA 1
ATOM 1325 C C . ALA A 1 166 ? -5.622 24.195 12.473 1.00 82.12 166 ALA A C 1
ATOM 1327 O O . ALA A 1 166 ? -6.782 23.888 12.743 1.00 82.12 166 ALA A O 1
ATOM 1328 N N . MET A 1 167 ? -4.582 23.575 13.030 1.00 83.12 167 MET A N 1
ATOM 1329 C CA . MET A 1 167 ? -4.704 22.490 13.999 1.00 83.12 167 MET A CA 1
ATOM 1330 C C . MET A 1 167 ? -5.205 22.984 15.351 1.00 83.12 167 MET A C 1
ATOM 1332 O O . MET A 1 167 ? -6.064 22.334 15.940 1.00 83.12 167 MET A O 1
ATOM 1336 N N . GLU A 1 168 ? -4.748 24.142 15.821 1.00 80.44 168 GLU A N 1
ATOM 1337 C CA . GLU A 1 168 ? -5.274 24.785 17.024 1.00 80.44 168 GLU A CA 1
ATOM 1338 C C . GLU A 1 168 ? -6.766 25.104 16.859 1.00 80.44 168 GLU A C 1
ATOM 1340 O O . GLU A 1 168 ? -7.588 24.737 17.703 1.00 80.44 168 GLU A O 1
ATOM 1345 N N . PHE A 1 169 ? -7.148 25.696 15.723 1.00 80.75 169 PHE A N 1
ATOM 1346 C CA . PHE A 1 169 ? -8.546 25.956 15.391 1.00 80.75 169 PHE A CA 1
ATOM 1347 C C . PHE A 1 169 ? -9.373 24.667 15.309 1.00 80.75 169 PHE A C 1
ATOM 1349 O O . PHE A 1 169 ? -10.476 24.603 15.859 1.00 80.75 169 PHE A O 1
ATOM 1356 N N . ALA A 1 170 ? -8.850 23.629 14.656 1.00 79.94 170 ALA A N 1
ATOM 1357 C CA . ALA A 1 170 ? -9.518 22.342 14.515 1.00 79.94 170 ALA A CA 1
ATOM 1358 C C . ALA A 1 170 ? -9.713 21.639 15.862 1.00 79.94 170 ALA A C 1
ATOM 1360 O O . ALA A 1 170 ? -10.796 21.120 16.130 1.00 79.94 170 ALA A O 1
ATOM 1361 N N . LEU A 1 171 ? -8.696 21.651 16.726 1.00 76.50 171 LEU A N 1
ATOM 1362 C CA . LEU A 1 171 ? -8.752 21.076 18.068 1.00 76.50 171 LEU A CA 1
ATOM 1363 C C . LEU A 1 171 ? -9.723 21.853 18.960 1.00 76.50 171 LEU A C 1
ATOM 1365 O O . LEU A 1 171 ? -10.546 21.239 19.635 1.00 76.50 171 LEU A O 1
ATOM 1369 N N . ASN A 1 172 ? -9.698 23.188 18.928 1.00 74.62 172 ASN A N 1
ATOM 1370 C CA . ASN A 1 172 ? -10.634 24.025 19.682 1.00 74.62 172 ASN A CA 1
ATOM 1371 C C . ASN A 1 172 ? -12.082 23.864 19.191 1.00 74.62 172 ASN A C 1
ATOM 1373 O O . ASN A 1 172 ? -13.007 23.802 19.999 1.00 74.62 172 ASN A O 1
ATOM 1377 N N . SER A 1 173 ? -12.288 23.729 17.881 1.00 73.44 173 SER A N 1
ATOM 1378 C CA . SER A 1 173 ? -13.605 23.470 17.284 1.00 73.44 173 SER A CA 1
ATOM 1379 C C . SER A 1 173 ? -14.121 22.069 17.623 1.00 73.44 173 SER A C 1
ATOM 1381 O O . SER A 1 173 ? -15.292 21.904 17.963 1.00 73.44 173 SER A O 1
ATOM 1383 N N . ALA A 1 174 ? -13.240 21.064 17.617 1.00 73.31 174 ALA A N 1
ATOM 1384 C CA . ALA A 1 174 ? -13.569 19.707 18.041 1.00 73.31 174 ALA A CA 1
ATOM 1385 C C . ALA A 1 174 ? -13.899 19.635 19.544 1.00 73.31 174 ALA A C 1
ATOM 1387 O O . ALA A 1 174 ? -14.866 18.973 19.918 1.00 73.31 174 ALA A O 1
ATOM 1388 N N . LYS A 1 175 ? -13.166 20.366 20.401 1.00 70.44 175 LYS A N 1
ATOM 1389 C CA . LYS A 1 175 ? -13.467 20.507 21.842 1.00 70.44 175 LYS A CA 1
ATOM 1390 C C . LYS A 1 175 ? -14.836 21.145 22.091 1.00 70.44 175 LYS A C 1
ATOM 1392 O O . LYS A 1 175 ? -15.535 20.741 23.012 1.00 70.44 175 LYS A O 1
ATOM 1397 N N . LYS A 1 176 ? -15.251 22.086 21.238 1.00 69.44 176 LYS A N 1
ATOM 1398 C CA . LYS A 1 176 ? -16.592 22.699 21.254 1.00 69.44 176 LYS A CA 1
ATOM 1399 C C . LYS A 1 176 ? -17.691 21.799 20.665 1.00 69.44 176 LYS A C 1
ATOM 1401 O O . LYS A 1 176 ? -18.841 22.214 20.597 1.00 69.44 176 LYS A O 1
ATOM 1406 N N . GLY A 1 177 ? -17.360 20.574 20.245 1.00 63.72 177 GLY A N 1
ATOM 1407 C CA . GLY A 1 177 ? -18.325 19.585 19.762 1.00 63.72 177 GLY A CA 1
ATOM 1408 C C . GLY A 1 177 ? -18.765 19.754 18.306 1.00 63.72 177 GLY A C 1
ATOM 1409 O O . GLY A 1 177 ? -19.722 19.099 17.897 1.00 63.72 177 GLY A O 1
ATOM 1410 N N . ILE A 1 178 ? -18.082 20.590 17.518 1.00 68.75 178 ILE A N 1
ATOM 1411 C CA . ILE A 1 178 ? -18.395 20.801 16.097 1.00 68.75 178 ILE A CA 1
ATOM 1412 C C . ILE A 1 178 ? -18.056 19.531 15.300 1.00 68.75 178 ILE A C 1
ATOM 1414 O O . ILE A 1 178 ? -17.024 18.890 15.528 1.00 68.75 178 ILE A O 1
ATOM 1418 N N . ALA A 1 179 ? -18.918 19.145 14.355 1.00 69.94 179 ALA A N 1
ATOM 1419 C CA . ALA A 1 179 ? -18.694 17.949 13.555 1.00 69.94 179 ALA A CA 1
ATOM 1420 C C . ALA A 1 179 ? -17.479 18.118 12.628 1.00 69.94 179 ALA A C 1
ATOM 1422 O O . ALA A 1 179 ? -17.281 19.152 11.998 1.00 69.94 179 ALA A O 1
ATOM 1423 N N . GLN A 1 180 ? -16.672 17.062 12.482 1.00 71.19 180 GLN A N 1
ATOM 1424 C CA . GLN A 1 180 ? -15.435 17.099 11.685 1.00 71.19 180 GLN A CA 1
ATOM 1425 C C . GLN A 1 180 ? -15.654 17.520 10.221 1.00 71.19 180 GLN A C 1
ATOM 1427 O O . GLN A 1 180 ? -14.763 18.115 9.625 1.00 71.19 180 GLN A O 1
ATOM 1432 N N . LYS A 1 181 ? -16.826 17.238 9.634 1.00 70.94 181 LYS A N 1
ATOM 1433 C CA . LYS A 1 181 ? -17.175 17.698 8.278 1.00 70.94 181 LYS A CA 1
ATOM 1434 C C . LYS A 1 181 ? -17.304 19.224 8.203 1.00 70.94 181 LYS A C 1
ATOM 1436 O O . LYS A 1 181 ? -16.816 19.829 7.251 1.00 70.94 181 LYS A O 1
ATOM 1441 N N . ASP A 1 182 ? -17.874 19.835 9.232 1.00 67.75 182 ASP A N 1
ATOM 1442 C CA . ASP A 1 182 ? -18.042 21.285 9.315 1.00 67.75 182 ASP A CA 1
ATOM 1443 C C . ASP A 1 182 ? -16.700 21.956 9.617 1.00 67.75 182 ASP A C 1
ATOM 1445 O O . ASP A 1 182 ? -16.374 22.979 9.027 1.00 67.75 182 ASP A O 1
ATOM 1449 N N . ILE A 1 183 ? -15.849 21.319 10.432 1.00 77.62 183 ILE A N 1
ATOM 1450 C CA . ILE A 1 183 ? -14.470 21.776 10.671 1.00 77.62 183 ILE A CA 1
ATOM 1451 C C . ILE A 1 183 ? -13.660 21.783 9.366 1.00 77.62 183 ILE A C 1
ATOM 1453 O O . ILE A 1 183 ? -12.952 22.748 9.104 1.00 77.62 183 ILE A O 1
ATOM 1457 N N . VAL A 1 184 ? -13.773 20.753 8.517 1.00 80.00 184 VAL A N 1
ATOM 1458 C CA . VAL A 1 184 ? -13.108 20.739 7.197 1.00 80.00 184 VAL A CA 1
ATOM 1459 C C . VAL A 1 184 ? -13.579 21.895 6.317 1.00 80.00 184 VAL A C 1
ATOM 1461 O O . VAL A 1 184 ? -12.761 22.503 5.629 1.00 80.00 184 VAL A O 1
ATOM 1464 N N . THR A 1 185 ? -14.877 22.190 6.335 1.00 82.19 185 THR A N 1
ATOM 1465 C CA . THR A 1 185 ? -15.462 23.289 5.556 1.00 82.19 185 THR A CA 1
ATOM 1466 C C . THR A 1 185 ? -14.911 24.627 6.049 1.00 82.19 185 THR A C 1
ATOM 1468 O O . THR A 1 185 ? -14.261 25.332 5.286 1.00 82.19 185 THR A O 1
ATOM 1471 N N . LEU A 1 186 ? -14.985 24.884 7.359 1.00 85.44 186 LEU A N 1
ATOM 1472 C CA . LEU A 1 186 ? -14.454 26.095 7.994 1.00 85.44 186 LEU A CA 1
ATOM 1473 C C . LEU A 1 186 ? -12.944 26.285 7.786 1.00 85.44 186 LEU A C 1
ATOM 1475 O O . LEU A 1 186 ? -12.477 27.413 7.647 1.00 85.44 186 LEU A O 1
ATOM 1479 N N . LEU A 1 187 ? -12.167 25.199 7.777 1.00 85.31 187 LEU A N 1
ATOM 1480 C CA . LEU A 1 187 ? -10.729 25.252 7.509 1.00 85.31 187 LEU A CA 1
ATOM 1481 C C . LEU A 1 187 ? -10.434 25.665 6.066 1.00 85.31 187 LEU A C 1
ATOM 1483 O O . LEU A 1 187 ? -9.539 26.472 5.834 1.00 85.31 187 LEU A O 1
ATOM 1487 N N . ASN A 1 188 ? -11.182 25.125 5.105 1.00 87.94 188 ASN A N 1
ATOM 1488 C CA . ASN A 1 188 ? -11.007 25.465 3.698 1.00 87.94 188 ASN A CA 1
ATOM 1489 C C . ASN A 1 188 ? -11.524 26.872 3.368 1.00 87.94 188 ASN A C 1
ATOM 1491 O O . ASN A 1 188 ? -10.882 27.553 2.572 1.00 87.94 188 ASN A O 1
ATOM 1495 N N . ASP A 1 189 ? -12.620 27.308 3.994 1.00 85.94 189 ASP A N 1
ATOM 1496 C CA . ASP A 1 189 ? -13.198 28.650 3.821 1.00 85.94 189 ASP A CA 1
ATOM 1497 C C . ASP A 1 189 ? -12.274 29.747 4.362 1.00 85.94 189 ASP A C 1
ATOM 1499 O O . ASP A 1 189 ? -12.204 30.841 3.814 1.00 85.94 189 ASP A O 1
ATOM 1503 N N . ARG A 1 190 ? -11.510 29.439 5.416 1.00 82.62 190 ARG A N 1
ATOM 1504 C CA . ARG A 1 190 ? -10.460 30.313 5.970 1.00 82.62 190 ARG A CA 1
ATOM 1505 C C . ARG A 1 190 ? -9.112 30.162 5.260 1.00 82.62 190 ARG A C 1
ATOM 1507 O O . ARG A 1 190 ? -8.093 30.608 5.775 1.00 82.62 190 ARG A O 1
ATOM 1514 N N . GLU A 1 191 ? -9.106 29.476 4.120 1.00 81.44 191 GLU A N 1
ATOM 1515 C CA . GLU A 1 191 ? -7.944 29.210 3.271 1.00 81.44 191 GLU A CA 1
ATOM 1516 C C . GLU A 1 191 ? -6.772 28.484 3.947 1.00 81.44 191 GLU A C 1
ATOM 1518 O O . GLU A 1 191 ? -5.683 28.396 3.370 1.00 81.44 191 GLU A O 1
ATOM 1523 N N . TYR A 1 192 ? -6.990 27.875 5.117 1.00 82.06 192 TYR A N 1
ATOM 1524 C CA . TYR A 1 192 ? -5.957 27.093 5.782 1.00 82.06 192 TYR A CA 1
ATOM 1525 C C . TYR A 1 192 ? -5.513 25.930 4.897 1.00 82.06 192 TYR A C 1
ATOM 1527 O O . TYR A 1 192 ? -6.318 25.234 4.269 1.00 82.06 192 TYR A O 1
ATOM 1535 N N . LYS A 1 193 ? -4.205 25.677 4.885 1.00 81.31 193 LYS A N 1
ATOM 1536 C CA . LYS A 1 193 ? -3.598 24.578 4.135 1.00 81.31 193 LYS A CA 1
ATOM 1537 C C . LYS A 1 193 ? -3.043 23.513 5.071 1.00 81.31 193 LYS A C 1
ATOM 1539 O O . LYS A 1 193 ? -2.740 23.765 6.234 1.00 81.31 193 LYS A O 1
ATOM 1544 N N . THR A 1 194 ? -2.932 22.291 4.563 1.00 79.88 194 THR A N 1
ATOM 1545 C CA . THR A 1 194 ? -2.252 21.199 5.266 1.00 79.88 194 THR A CA 1
ATOM 1546 C C . THR A 1 194 ? -0.735 21.439 5.291 1.00 79.88 194 THR A C 1
ATOM 1548 O O . THR A 1 194 ? -0.231 22.285 4.555 1.00 79.88 194 THR A O 1
ATOM 1551 N N . ARG A 1 195 ? 0.027 20.624 6.042 1.00 66.06 195 ARG A N 1
ATOM 1552 C CA . ARG A 1 195 ? 1.512 20.621 6.042 1.00 66.06 195 ARG A CA 1
ATOM 1553 C C . ARG A 1 195 ? 2.162 20.594 4.653 1.00 66.06 195 ARG A C 1
ATOM 1555 O O . ARG A 1 195 ? 3.327 20.932 4.521 1.00 66.06 195 ARG A O 1
ATOM 1562 N N . THR A 1 196 ? 1.434 20.132 3.637 1.00 67.38 196 THR A N 1
ATOM 1563 C CA . THR A 1 196 ? 1.905 20.024 2.249 1.00 67.38 196 THR A CA 1
ATOM 1564 C C . THR A 1 196 ? 1.256 21.050 1.315 1.00 67.38 196 THR A C 1
ATOM 1566 O O . THR A 1 196 ? 1.322 20.891 0.100 1.00 67.38 196 THR A O 1
ATOM 1569 N N . GLY A 1 197 ? 0.584 22.074 1.853 1.00 70.56 197 GLY A N 1
ATOM 1570 C CA . GLY A 1 197 ? -0.057 23.132 1.067 1.00 70.56 197 GLY A CA 1
ATOM 1571 C C . GLY A 1 197 ? -1.405 22.746 0.437 1.00 70.56 197 GLY A C 1
ATOM 1572 O O . GLY A 1 197 ? -1.960 23.510 -0.351 1.00 70.56 197 GLY A O 1
ATOM 1573 N N . LYS A 1 198 ? -1.964 21.568 0.751 1.00 79.50 198 LYS A N 1
ATOM 1574 C CA . LYS A 1 198 ? -3.215 21.066 0.144 1.00 79.50 198 LYS A CA 1
ATOM 1575 C C . LYS A 1 198 ? -4.457 21.533 0.909 1.00 79.50 198 LYS A C 1
ATOM 1577 O O . LYS A 1 198 ? -4.366 21.928 2.068 1.00 79.50 198 LYS A O 1
ATOM 1582 N N . LYS A 1 199 ? -5.630 21.443 0.268 1.00 83.38 199 LYS A N 1
ATOM 1583 C CA . LYS A 1 199 ? -6.933 21.632 0.932 1.00 83.38 199 LYS A CA 1
ATOM 1584 C C . LYS A 1 199 ? -7.166 20.555 1.996 1.00 83.38 199 LYS A C 1
ATOM 1586 O O . LYS A 1 199 ? -6.722 19.411 1.850 1.00 83.38 199 LYS A O 1
ATOM 1591 N N . TRP A 1 200 ? -7.900 20.915 3.040 1.00 83.19 200 TRP A N 1
ATOM 1592 C CA . TRP A 1 200 ? -8.316 19.990 4.082 1.00 83.19 200 TRP A CA 1
ATOM 1593 C C . TRP A 1 200 ? -9.381 19.038 3.552 1.00 83.19 200 TRP A C 1
ATOM 1595 O O . TRP A 1 200 ? -10.329 19.431 2.876 1.00 83.19 200 TRP A O 1
ATOM 1605 N N . THR A 1 201 ? -9.225 17.762 3.880 1.00 82.38 201 THR A N 1
ATOM 1606 C CA . THR A 1 201 ? -10.235 16.732 3.633 1.00 82.38 201 THR A CA 1
ATOM 1607 C C . THR A 1 201 ? -10.570 16.056 4.949 1.00 82.38 201 THR A C 1
ATOM 1609 O O . THR A 1 201 ? -9.759 16.061 5.877 1.00 82.38 201 THR A O 1
ATOM 1612 N N . TYR A 1 202 ? -11.739 15.420 5.016 1.00 75.62 202 TYR A N 1
ATOM 1613 C CA . TYR A 1 202 ? -12.156 14.666 6.198 1.00 75.62 202 TYR A CA 1
ATOM 1614 C C . TYR A 1 202 ? -11.103 13.641 6.632 1.00 75.62 202 TYR A C 1
ATOM 1616 O O . TYR A 1 202 ? -10.764 13.569 7.807 1.00 75.62 202 TYR A O 1
ATOM 1624 N N . ALA A 1 203 ? -10.533 12.894 5.683 1.00 71.75 203 ALA A N 1
ATOM 1625 C CA . ALA A 1 203 ? -9.528 11.878 5.977 1.00 71.75 203 ALA A CA 1
ATOM 1626 C C . ALA A 1 203 ? -8.238 12.478 6.558 1.00 71.75 203 ALA A C 1
ATOM 1628 O O . ALA A 1 203 ? -7.694 11.941 7.520 1.00 71.75 203 ALA A O 1
ATOM 1629 N N . VAL A 1 204 ? -7.768 13.602 6.005 1.00 79.25 204 VAL A N 1
ATOM 1630 C CA . VAL A 1 204 ? -6.566 14.286 6.502 1.00 79.25 204 VAL A CA 1
ATOM 1631 C C . VAL A 1 204 ? -6.818 14.866 7.890 1.00 79.25 204 VAL A C 1
ATOM 1633 O O . VAL A 1 204 ? -6.044 14.593 8.801 1.00 79.25 204 VAL A O 1
ATOM 1636 N N . LEU A 1 205 ? -7.933 15.578 8.084 1.00 79.31 205 LEU A N 1
ATOM 1637 C CA . LEU A 1 205 ? -8.297 16.129 9.388 1.00 79.31 205 LEU A CA 1
ATOM 1638 C C . LEU A 1 205 ? -8.447 15.028 10.443 1.00 79.31 205 LEU A C 1
ATOM 1640 O O . LEU A 1 205 ? -7.937 15.163 11.547 1.00 79.31 205 LEU A O 1
ATOM 1644 N N . HIS A 1 206 ? -9.104 13.919 10.104 1.00 76.44 206 HIS A N 1
ATOM 1645 C CA . HIS A 1 206 ? -9.292 12.790 11.009 1.00 76.44 206 HIS A CA 1
ATOM 1646 C C . HIS A 1 206 ? -7.959 12.170 11.449 1.00 76.44 206 HIS A C 1
ATOM 1648 O O . HIS A 1 206 ? -7.765 11.888 12.629 1.00 76.44 206 HIS A O 1
ATOM 1654 N N . VAL A 1 207 ? -7.025 11.972 10.514 1.00 76.12 207 VAL A N 1
ATOM 1655 C CA . VAL A 1 207 ? -5.695 11.427 10.814 1.00 76.12 207 VAL A CA 1
ATOM 1656 C C . VAL A 1 207 ? -4.875 12.403 11.657 1.00 76.12 207 VAL A C 1
ATOM 1658 O O . VAL A 1 207 ? -4.249 11.975 12.622 1.00 76.12 207 VAL A O 1
ATOM 1661 N N . GLU A 1 208 ? -4.894 13.697 11.341 1.00 77.94 208 GLU A N 1
ATOM 1662 C CA . GLU A 1 208 ? -4.135 14.700 12.095 1.00 77.94 208 GLU A CA 1
ATOM 1663 C C . GLU A 1 208 ? -4.726 14.935 13.494 1.00 77.94 208 GLU A C 1
ATOM 1665 O O . GLU A 1 208 ? -3.979 14.951 14.469 1.00 77.94 208 GLU A O 1
ATOM 1670 N N . LEU A 1 209 ? -6.055 14.972 13.643 1.00 75.00 209 LEU A N 1
ATOM 1671 C CA . LEU A 1 209 ? -6.714 14.996 14.954 1.00 75.00 209 LEU A CA 1
ATOM 1672 C C . LEU A 1 209 ? -6.441 13.730 15.769 1.00 75.00 209 LEU A C 1
ATOM 1674 O O . LEU A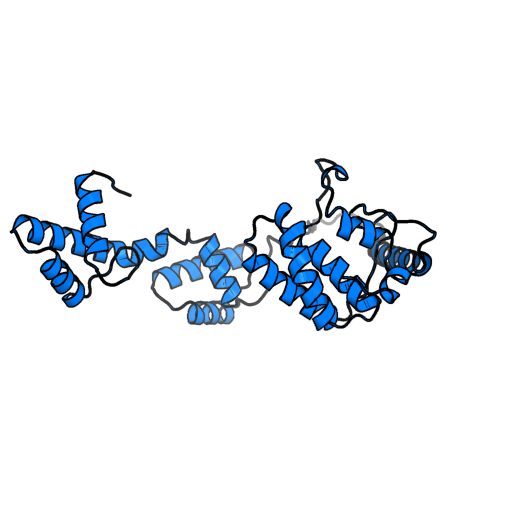 1 209 ? -6.377 13.813 16.986 1.00 75.00 209 LEU A O 1
ATOM 1678 N N . LYS A 1 210 ? -6.251 12.570 15.133 1.00 69.38 210 LYS A N 1
ATOM 1679 C CA . LYS A 1 210 ? -5.888 11.317 15.816 1.00 69.38 210 LYS A CA 1
ATOM 1680 C C . LYS A 1 210 ? -4.411 11.267 16.232 1.00 69.38 210 LYS A C 1
ATOM 1682 O O . LYS A 1 210 ? -4.070 10.577 17.187 1.00 69.38 210 LYS A O 1
ATOM 1687 N N . LYS A 1 211 ? -3.532 11.953 15.495 1.00 66.81 211 LYS A N 1
ATOM 1688 C CA . LYS A 1 211 ? -2.099 12.076 15.815 1.00 66.81 211 LYS A CA 1
ATOM 1689 C C . LYS A 1 211 ? -1.840 13.116 16.904 1.00 66.81 211 LYS A C 1
ATOM 1691 O O . LYS A 1 211 ? -1.012 12.879 17.772 1.00 66.81 211 LYS A O 1
ATOM 1696 N N . HIS A 1 212 ? -2.532 14.254 16.841 1.00 60.94 212 HIS A N 1
ATOM 1697 C CA . HIS A 1 212 ? -2.377 15.372 17.779 1.00 60.94 212 HIS A CA 1
ATOM 1698 C C . HIS A 1 212 ? -3.326 15.279 18.979 1.00 60.94 212 HIS A C 1
ATOM 1700 O O . HIS A 1 212 ? -3.011 15.749 20.067 1.00 60.94 212 HIS A O 1
ATOM 1706 N N . GLY A 1 213 ? -4.477 14.640 18.801 1.00 54.09 213 GLY A N 1
ATOM 1707 C CA . GLY A 1 213 ? -5.347 14.194 19.873 1.00 54.09 213 GLY A CA 1
ATOM 1708 C C . GLY A 1 213 ? -5.103 12.715 20.103 1.00 54.09 213 GLY A C 1
ATOM 1709 O O . GLY A 1 213 ? -5.618 11.890 19.357 1.00 54.09 213 GLY A O 1
ATOM 1710 N N . ASN A 1 214 ? -4.332 12.405 21.146 1.00 44.88 214 ASN A N 1
ATOM 1711 C CA . ASN A 1 214 ? -4.295 11.126 21.854 1.00 44.88 214 ASN A CA 1
ATOM 1712 C C . ASN A 1 214 ? -5.710 10.508 21.869 1.00 44.88 214 ASN A C 1
ATOM 1714 O O . ASN A 1 214 ? -6.541 10.839 22.715 1.00 44.88 214 ASN A O 1
ATOM 1718 N N . ALA A 1 215 ? -6.034 9.684 20.868 1.00 40.09 215 ALA A N 1
ATOM 1719 C CA . ALA A 1 215 ? -7.423 9.402 20.485 1.00 40.09 215 ALA A CA 1
ATOM 1720 C C . ALA A 1 215 ? -8.181 8.512 21.484 1.00 40.09 215 ALA A C 1
ATOM 1722 O O . ALA A 1 215 ? -9.355 8.210 21.281 1.00 40.09 215 ALA A O 1
ATOM 1723 N N . ASP A 1 216 ? -7.521 8.132 22.575 1.00 42.50 216 ASP A N 1
ATOM 1724 C CA . ASP A 1 216 ? -8.112 7.465 23.727 1.00 42.50 216 ASP A CA 1
ATOM 1725 C C . ASP A 1 216 ? -8.538 8.464 24.832 1.00 42.50 216 ASP A C 1
ATOM 1727 O O . ASP A 1 216 ? -9.424 8.164 25.623 1.00 42.50 216 ASP A O 1
ATOM 1731 N N . ILE A 1 217 ? -7.992 9.688 24.858 1.00 42.78 217 ILE A N 1
ATOM 1732 C CA . ILE A 1 217 ? -8.260 10.697 25.902 1.00 42.78 217 ILE A CA 1
ATOM 1733 C C . ILE A 1 217 ? -9.528 11.510 25.592 1.00 42.78 217 ILE A C 1
ATOM 1735 O O . ILE A 1 217 ? -10.370 11.684 26.466 1.00 42.78 217 ILE A O 1
ATOM 1739 N N . SER A 1 218 ? -9.746 11.920 24.335 1.00 43.41 218 SER A N 1
ATOM 1740 C CA . SER A 1 218 ? -10.879 12.795 23.967 1.00 43.41 218 SER A CA 1
ATOM 1741 C C . SER A 1 218 ? -12.260 12.111 24.038 1.00 43.41 218 SER A C 1
ATOM 1743 O O . SER A 1 218 ? -13.237 12.737 24.452 1.00 43.41 218 SER A O 1
ATOM 1745 N N . TYR A 1 219 ? -12.364 10.818 23.695 1.00 43.06 219 TYR A N 1
ATOM 1746 C CA . TYR A 1 219 ? -13.624 10.065 23.828 1.00 43.06 219 TYR A CA 1
ATOM 1747 C C . TYR A 1 219 ? -13.923 9.661 25.278 1.00 43.06 219 TYR A C 1
ATOM 1749 O O . TYR A 1 219 ? -15.093 9.638 25.662 1.00 43.06 219 TYR A O 1
ATOM 1757 N N . LYS A 1 220 ? -12.884 9.382 26.081 1.00 49.47 220 LYS A N 1
ATOM 1758 C CA . LYS A 1 220 ? -13.016 9.120 27.521 1.00 49.47 220 LYS A CA 1
ATOM 1759 C C . LYS A 1 220 ? -13.373 10.391 28.296 1.00 49.47 220 LYS A C 1
ATOM 1761 O O . LYS A 1 220 ? -14.164 10.296 29.223 1.00 49.47 220 LYS A O 1
ATOM 1766 N N . GLU A 1 221 ? -12.877 11.565 27.892 1.00 54.03 221 GLU A N 1
ATOM 1767 C CA . GLU A 1 221 ? -13.215 12.852 28.525 1.00 54.03 221 GLU A CA 1
ATOM 1768 C C . GLU A 1 221 ? -14.658 13.289 28.293 1.00 54.03 221 GLU A C 1
ATOM 1770 O O . GLU A 1 221 ? -15.317 13.698 29.243 1.00 54.03 221 GLU A O 1
ATOM 1775 N N . LYS A 1 222 ? -15.202 13.134 27.076 1.00 64.25 222 LYS A N 1
ATOM 1776 C CA . LYS A 1 222 ? -16.583 13.562 26.773 1.00 64.25 222 LYS A CA 1
ATOM 1777 C C . LYS A 1 222 ? -17.636 12.897 27.670 1.00 64.25 222 LYS A C 1
ATOM 1779 O O . LYS A 1 222 ? -18.672 13.494 27.952 1.00 64.25 222 LYS A O 1
ATOM 1784 N N . PHE A 1 223 ? -17.384 11.659 28.088 1.00 69.88 223 PHE A N 1
ATOM 1785 C CA . PHE A 1 223 ? -18.272 10.909 28.973 1.00 69.88 223 PHE A CA 1
ATOM 1786 C C . PHE A 1 223 ? -17.698 10.735 30.380 1.00 69.88 223 PHE A C 1
ATOM 1788 O O . PHE A 1 223 ? -18.304 10.007 31.156 1.00 69.88 223 PHE A O 1
ATOM 1795 N N . ARG A 1 224 ? -16.574 11.384 30.728 1.00 75.31 224 ARG A N 1
ATOM 1796 C CA . ARG A 1 224 ? -15.947 11.269 32.055 1.00 75.31 224 ARG A CA 1
ATOM 1797 C C . ARG A 1 224 ? -16.907 11.753 33.132 1.00 75.31 224 ARG A C 1
ATOM 1799 O O . ARG A 1 224 ? -17.281 10.963 33.986 1.00 75.31 224 ARG A O 1
ATOM 1806 N N . ASP A 1 225 ? -17.429 12.967 32.995 1.00 77.25 225 ASP A N 1
ATOM 1807 C CA . ASP A 1 225 ? -18.369 13.543 33.963 1.00 77.25 225 ASP A CA 1
ATOM 1808 C C . ASP A 1 225 ? -19.667 12.729 34.075 1.00 77.25 225 ASP A C 1
ATOM 1810 O O . ASP A 1 225 ? -20.221 12.552 35.159 1.00 77.25 225 ASP A O 1
ATOM 1814 N N . GLN A 1 226 ? -20.175 12.214 32.948 1.00 79.44 226 GLN A N 1
ATOM 1815 C CA . GLN A 1 226 ? -21.366 11.357 32.949 1.00 79.44 226 GLN A CA 1
ATOM 1816 C C . GLN A 1 226 ? -21.085 9.999 33.591 1.00 79.44 226 GLN A C 1
ATOM 1818 O O . GLN A 1 226 ? -21.946 9.465 34.286 1.00 79.44 226 GLN A O 1
ATOM 1823 N N . PHE A 1 227 ? -19.897 9.446 33.365 1.00 86.62 227 PHE A N 1
ATOM 1824 C CA . PHE A 1 227 ? -19.461 8.183 33.937 1.00 86.62 227 PHE A CA 1
ATOM 1825 C C . PHE A 1 227 ? -19.202 8.309 35.440 1.00 86.62 227 PHE A C 1
ATOM 1827 O O . PHE A 1 227 ? -19.629 7.442 36.192 1.00 86.62 227 PHE A O 1
ATOM 1834 N N . GLU A 1 228 ? -18.568 9.388 35.893 1.00 83.94 228 GLU A N 1
ATOM 1835 C CA . GLU A 1 228 ? -18.329 9.661 37.313 1.00 83.94 228 GLU A CA 1
ATOM 1836 C C . GLU A 1 228 ? -19.650 9.828 38.068 1.00 83.94 228 GLU A C 1
ATOM 1838 O O . GLU A 1 228 ? -19.881 9.123 39.050 1.00 83.94 228 GLU A O 1
ATOM 1843 N N . LYS A 1 229 ? -20.584 10.635 37.540 1.00 86.69 229 LYS A N 1
ATOM 1844 C CA . LYS A 1 229 ? -21.944 10.766 38.098 1.00 86.69 229 LYS A CA 1
ATOM 1845 C C . LYS A 1 229 ? -22.698 9.434 38.112 1.00 86.69 229 LYS A C 1
ATOM 1847 O O . LYS A 1 229 ? -23.393 9.119 39.077 1.00 86.69 229 LYS A O 1
ATOM 1852 N N . ALA A 1 230 ? -22.555 8.633 37.056 1.00 87.69 230 ALA A N 1
ATOM 1853 C CA . ALA A 1 230 ? -23.146 7.302 36.986 1.00 87.69 230 ALA A CA 1
ATOM 1854 C C . ALA A 1 230 ? -22.554 6.350 38.036 1.00 87.69 230 ALA A C 1
ATOM 1856 O O . ALA A 1 230 ? -23.298 5.595 38.661 1.00 87.69 230 ALA A O 1
ATOM 1857 N N . MET A 1 231 ? -21.239 6.393 38.259 1.00 89.31 231 MET A N 1
ATOM 1858 C CA . MET A 1 231 ? -20.560 5.566 39.256 1.00 89.31 231 MET A CA 1
ATOM 1859 C C . MET A 1 231 ? -20.918 5.981 40.680 1.00 89.31 231 MET A C 1
ATOM 1861 O O . MET A 1 231 ? -21.211 5.112 41.498 1.00 89.31 231 MET A O 1
ATOM 1865 N N . GLU A 1 232 ? -20.979 7.279 40.971 1.00 88.44 232 GLU A N 1
ATOM 1866 C CA . GLU A 1 232 ? -21.443 7.789 42.263 1.00 88.44 232 GLU A CA 1
ATOM 1867 C C . GLU A 1 232 ? -22.883 7.335 42.551 1.00 88.44 232 GLU A C 1
ATOM 1869 O O . GLU A 1 232 ? -23.172 6.771 43.612 1.00 88.44 232 GLU A O 1
ATOM 1874 N N . PHE A 1 233 ? -23.777 7.491 41.568 1.00 90.12 233 PHE A N 1
ATOM 1875 C CA . PHE A 1 233 ? -25.158 7.026 41.663 1.00 90.12 233 PHE A CA 1
ATOM 1876 C C . PHE A 1 233 ? -25.234 5.512 41.903 1.00 90.12 233 PHE A C 1
ATOM 1878 O O . PHE A 1 233 ? -25.939 5.056 42.808 1.00 90.12 233 PHE A O 1
ATOM 1885 N N . ALA A 1 234 ? -24.491 4.728 41.118 1.00 88.50 234 ALA A N 1
ATOM 1886 C CA . ALA A 1 234 ? -24.477 3.276 41.217 1.00 88.50 234 ALA A CA 1
ATOM 1887 C C . ALA A 1 234 ? -23.942 2.793 42.570 1.00 88.50 234 ALA A C 1
ATOM 1889 O O . ALA A 1 234 ? -24.527 1.890 43.163 1.00 88.50 234 ALA A O 1
ATOM 1890 N N . LEU A 1 235 ? -22.875 3.407 43.088 1.00 87.75 235 LEU A N 1
ATOM 1891 C CA . LEU A 1 235 ? -22.304 3.086 44.396 1.00 87.75 235 LEU A CA 1
ATOM 1892 C C . LEU A 1 235 ? -23.265 3.439 45.537 1.00 87.75 235 LEU A C 1
ATOM 1894 O O . LEU A 1 235 ? -23.400 2.658 46.477 1.00 87.75 235 LEU A O 1
ATOM 1898 N N . ASN A 1 236 ? -23.971 4.571 45.451 1.00 89.62 236 ASN A N 1
ATOM 1899 C CA . ASN A 1 236 ? -24.989 4.955 46.433 1.00 89.62 236 ASN A CA 1
ATOM 1900 C C . ASN A 1 236 ? -26.151 3.946 46.457 1.00 89.62 236 ASN A C 1
ATOM 1902 O O . ASN A 1 236 ? -26.524 3.463 47.525 1.00 89.62 236 ASN A O 1
ATOM 1906 N N . ARG A 1 237 ? -26.676 3.556 45.285 1.00 87.94 237 ARG A N 1
ATOM 1907 C CA . ARG A 1 237 ? -27.726 2.525 45.185 1.00 87.94 237 ARG A CA 1
ATOM 1908 C C . ARG A 1 237 ? -27.252 1.155 45.655 1.00 87.94 237 ARG A C 1
ATOM 1910 O O . ARG A 1 237 ? -27.965 0.479 46.386 1.00 87.94 237 ARG A O 1
ATOM 1917 N N . PHE A 1 238 ? -26.023 0.781 45.314 1.00 86.56 238 PHE A N 1
ATOM 1918 C CA . PHE A 1 238 ? -25.440 -0.480 45.753 1.00 86.56 238 PHE A CA 1
ATOM 1919 C C . PHE A 1 238 ? -25.275 -0.539 47.281 1.00 86.56 238 PHE A C 1
ATOM 1921 O O . PHE A 1 238 ? -25.608 -1.552 47.886 1.00 86.56 238 PHE A O 1
ATOM 1928 N N . LYS A 1 239 ? -24.854 0.562 47.927 1.00 86.50 239 LYS A N 1
ATOM 1929 C CA . LYS A 1 239 ? -24.804 0.676 49.401 1.00 86.50 239 LYS A CA 1
ATOM 1930 C C . LYS A 1 239 ? -26.184 0.570 50.061 1.00 86.50 239 LYS A C 1
ATOM 1932 O O . LYS A 1 239 ? -26.271 0.111 51.192 1.00 86.50 239 LYS A O 1
ATOM 1937 N N . LYS A 1 240 ? -27.247 0.980 49.363 1.00 86.69 240 LYS A N 1
ATOM 1938 C CA . LYS A 1 240 ? -28.643 0.862 49.818 1.00 86.69 240 LYS A CA 1
ATOM 1939 C C . LYS A 1 240 ? -29.245 -0.533 49.611 1.00 86.69 240 LYS A C 1
ATOM 1941 O O . LYS A 1 240 ? -30.355 -0.769 50.070 1.00 86.69 240 LYS A O 1
ATOM 1946 N N . GLY A 1 241 ? -28.516 -1.450 48.970 1.00 86.69 241 GLY A N 1
ATOM 1947 C CA . GLY A 1 241 ? -28.951 -2.830 48.743 1.00 86.69 241 GLY A CA 1
ATOM 1948 C C . GLY A 1 241 ? -29.721 -3.059 47.440 1.00 86.69 241 GLY A C 1
ATOM 1949 O O . GLY A 1 241 ? -30.234 -4.158 47.241 1.00 86.69 241 GLY A O 1
ATOM 1950 N N . ASP A 1 242 ? -29.785 -2.071 46.540 1.00 87.94 242 ASP A N 1
ATOM 1951 C CA . ASP A 1 242 ? -30.477 -2.217 45.254 1.00 87.94 242 ASP A CA 1
ATOM 1952 C C . ASP A 1 242 ? -29.817 -3.319 44.402 1.00 87.94 242 ASP A C 1
ATOM 1954 O O . ASP A 1 242 ? -28.585 -3.434 44.312 1.00 87.94 242 ASP A O 1
ATOM 1958 N N . ALA A 1 243 ? -30.633 -4.120 43.709 1.00 88.38 243 ALA A N 1
ATOM 1959 C CA . ALA A 1 243 ? -30.110 -5.153 42.830 1.00 88.38 243 ALA A CA 1
ATOM 1960 C C . ALA A 1 243 ? -29.381 -4.522 41.633 1.00 88.38 243 ALA A C 1
ATOM 1962 O O . ALA A 1 243 ? -29.854 -3.591 40.985 1.00 88.38 243 ALA A O 1
ATOM 1963 N N . LYS A 1 244 ? -28.225 -5.084 41.261 1.00 86.50 244 LYS A N 1
ATOM 1964 C CA . LYS A 1 244 ? -27.391 -4.567 40.157 1.00 86.50 244 LYS A CA 1
ATOM 1965 C C . LYS A 1 244 ? -28.135 -4.462 38.821 1.00 86.50 244 LYS A C 1
ATOM 1967 O O . LYS A 1 244 ? -27.794 -3.607 38.011 1.00 86.50 244 LYS A O 1
ATOM 1972 N N . LYS A 1 245 ? -29.122 -5.332 38.574 1.00 88.19 245 LYS A N 1
ATOM 1973 C CA . LYS A 1 245 ? -29.964 -5.263 37.369 1.00 88.19 245 LYS A CA 1
ATOM 1974 C C . LYS A 1 245 ? -30.814 -3.990 37.360 1.00 88.19 245 LYS A C 1
ATOM 1976 O O . LYS A 1 245 ? -30.829 -3.301 36.346 1.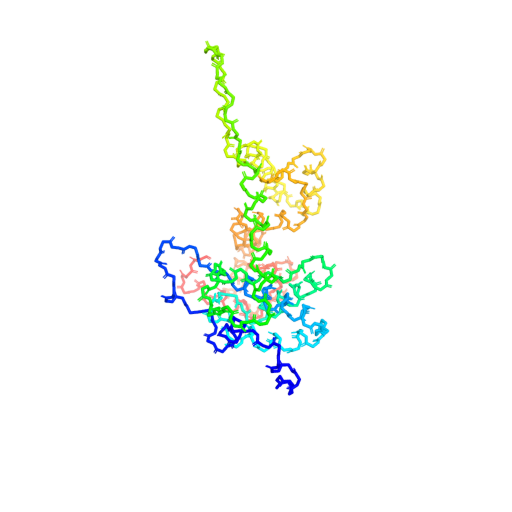00 88.19 245 LYS A O 1
ATOM 1981 N N . ASP A 1 246 ? -31.402 -3.635 38.496 1.00 88.19 246 ASP A N 1
ATOM 1982 C CA . ASP A 1 246 ? -32.224 -2.431 38.642 1.00 88.19 246 ASP A CA 1
ATOM 1983 C C . ASP A 1 246 ? -31.369 -1.168 38.526 1.00 88.19 246 ASP A C 1
ATOM 1985 O O . ASP A 1 246 ? -31.760 -0.206 37.871 1.00 88.19 246 ASP A O 1
ATOM 1989 N N . ILE A 1 247 ? -30.141 -1.200 39.056 1.00 89.88 247 ILE A N 1
ATOM 1990 C CA . ILE A 1 247 ? -29.171 -0.109 38.890 1.00 89.88 247 ILE A CA 1
ATOM 1991 C C . ILE A 1 247 ? -28.839 0.107 37.405 1.00 89.88 247 ILE A C 1
ATOM 1993 O O . ILE A 1 247 ? -28.803 1.247 36.954 1.00 89.88 247 ILE A O 1
ATOM 1997 N N . VAL A 1 248 ? -28.635 -0.956 36.617 1.00 90.75 248 VAL A N 1
ATOM 1998 C CA . VAL A 1 248 ? -28.388 -0.828 35.167 1.00 90.75 248 VAL A CA 1
ATOM 1999 C C . VAL A 1 248 ? -29.576 -0.194 34.446 1.00 90.75 248 VAL A C 1
ATOM 2001 O O . VAL A 1 248 ? -29.365 0.670 33.594 1.00 90.75 248 VAL A O 1
ATOM 2004 N N . THR A 1 249 ? -30.802 -0.596 34.784 1.00 90.38 249 THR A N 1
ATOM 2005 C CA . THR A 1 249 ? -32.023 0.008 34.231 1.00 90.38 249 THR A CA 1
ATOM 2006 C C . THR A 1 249 ? -32.073 1.497 34.570 1.00 90.38 249 THR A C 1
ATOM 2008 O O . THR A 1 249 ? -32.084 2.326 33.667 1.00 90.38 249 THR A O 1
ATOM 2011 N N . LEU A 1 250 ? -31.915 1.854 35.848 1.00 89.81 250 LEU A N 1
ATOM 2012 C CA . LEU A 1 250 ? -31.922 3.241 36.325 1.00 89.81 250 LEU A CA 1
ATOM 2013 C C . LEU A 1 250 ? -30.811 4.119 35.730 1.00 89.81 250 LEU A C 1
ATOM 2015 O O . LEU A 1 250 ? -30.994 5.332 35.606 1.00 89.81 250 LEU A O 1
ATOM 2019 N N . LEU A 1 251 ? -29.651 3.541 35.407 1.00 90.38 251 LEU A N 1
ATOM 2020 C CA . LEU A 1 251 ? -28.559 4.248 34.737 1.00 90.38 251 LEU A CA 1
ATOM 2021 C C . LEU A 1 251 ? -28.893 4.533 33.272 1.00 90.38 251 LEU A C 1
ATOM 2023 O O . LEU A 1 251 ? -28.630 5.630 32.785 1.00 90.38 251 LEU A O 1
ATOM 2027 N N . ASN A 1 252 ? -29.481 3.559 32.578 1.00 89.88 252 ASN A N 1
ATOM 2028 C CA . ASN A 1 252 ? -29.888 3.721 31.187 1.00 89.88 252 ASN A CA 1
ATOM 2029 C C . ASN A 1 252 ? -31.103 4.651 31.039 1.00 89.88 252 ASN A C 1
ATOM 2031 O O . ASN A 1 252 ? -31.120 5.432 30.092 1.00 89.88 252 ASN A O 1
ATOM 2035 N N . ASP A 1 253 ? -32.057 4.612 31.975 1.00 89.75 253 ASP A N 1
ATOM 2036 C CA . ASP A 1 253 ? -33.243 5.483 32.000 1.00 89.75 253 ASP A CA 1
ATOM 2037 C C . ASP A 1 253 ? -32.875 6.952 32.238 1.00 89.75 253 ASP A C 1
ATOM 2039 O O . ASP A 1 253 ? -33.493 7.855 31.687 1.00 89.75 253 ASP A O 1
ATOM 2043 N N . ARG A 1 254 ? -31.815 7.200 33.018 1.00 86.94 254 ARG A N 1
ATOM 2044 C CA . ARG A 1 254 ? -31.211 8.533 33.197 1.00 86.94 254 ARG A CA 1
ATOM 2045 C C . ARG A 1 254 ? -30.240 8.919 32.077 1.00 86.94 254 ARG A C 1
ATOM 2047 O O . ARG A 1 254 ? -29.516 9.901 32.202 1.00 86.94 254 ARG A O 1
ATOM 2054 N N . GLU A 1 255 ? -30.187 8.117 31.018 1.00 85.50 255 GLU A N 1
ATOM 2055 C CA . GLU A 1 255 ? -29.327 8.287 29.846 1.00 85.50 255 GLU A CA 1
ATOM 2056 C C . GLU A 1 255 ? -27.817 8.333 30.121 1.00 85.50 255 GLU A C 1
ATOM 2058 O O . GLU A 1 255 ? -27.036 8.698 29.233 1.00 85.50 255 GLU A O 1
ATOM 2063 N N . TYR A 1 256 ? -27.370 7.888 31.299 1.00 87.94 256 TYR A N 1
ATOM 2064 C CA . TYR A 1 256 ? -25.948 7.823 31.609 1.00 87.94 256 TYR A CA 1
ATOM 2065 C C . TYR A 1 256 ? -25.215 6.896 30.641 1.00 87.94 256 TYR A C 1
ATOM 2067 O O . TYR A 1 256 ? -25.710 5.838 30.235 1.00 87.94 256 TYR A O 1
ATOM 2075 N N . LYS A 1 257 ? -23.985 7.277 30.294 1.00 85.19 257 LYS A N 1
ATOM 2076 C CA . LYS A 1 257 ? -23.123 6.510 29.395 1.00 85.19 257 LYS A CA 1
ATOM 2077 C C . LYS A 1 257 ? -21.919 5.942 30.130 1.00 85.19 257 LYS A C 1
ATOM 2079 O O . LYS A 1 257 ? -21.467 6.479 31.137 1.00 85.19 257 LYS A O 1
ATOM 2084 N N . THR A 1 258 ? -21.398 4.833 29.615 1.00 84.31 258 THR A N 1
ATOM 2085 C CA . THR A 1 258 ? -20.132 4.255 30.085 1.00 84.31 258 THR A CA 1
ATOM 2086 C C . THR A 1 258 ? -18.946 5.127 29.642 1.00 84.31 258 THR A C 1
ATOM 2088 O O . THR A 1 258 ? -19.111 5.993 28.782 1.00 84.31 258 THR A O 1
ATOM 2091 N N . ARG A 1 259 ? -17.720 4.842 30.119 1.00 72.19 259 ARG A N 1
ATOM 2092 C CA . ARG A 1 259 ? -16.471 5.517 29.677 1.00 72.19 259 ARG A CA 1
ATOM 2093 C C . ARG A 1 259 ? -16.277 5.585 28.155 1.00 72.19 259 ARG A C 1
ATOM 2095 O O . ARG A 1 259 ? -15.502 6.392 27.662 1.00 72.19 259 ARG A O 1
ATOM 2102 N N . THR A 1 260 ? -16.943 4.702 27.411 1.00 71.69 260 THR A N 1
ATOM 2103 C CA . THR A 1 260 ? -16.864 4.614 25.943 1.00 71.69 260 THR A CA 1
ATOM 2104 C C . THR A 1 260 ? -18.119 5.137 25.239 1.00 71.69 260 THR A C 1
ATOM 2106 O O . THR A 1 260 ? -18.285 4.920 24.040 1.00 71.69 260 THR A O 1
ATOM 2109 N N . GLY A 1 261 ? -19.032 5.790 25.965 1.00 75.88 261 GLY A N 1
ATOM 2110 C CA . GLY A 1 261 ? -20.269 6.343 25.411 1.00 75.88 261 GLY A CA 1
ATOM 2111 C C . GLY A 1 261 ? -21.387 5.318 25.177 1.00 75.88 261 GLY A C 1
ATOM 2112 O O . GLY A 1 261 ? -22.399 5.643 24.558 1.00 75.88 261 GLY A O 1
ATOM 2113 N N . LYS A 1 262 ? -21.225 4.067 25.630 1.00 83.75 262 LYS A N 1
ATOM 2114 C CA . LYS A 1 262 ? -22.202 2.982 25.414 1.00 83.75 262 LYS A CA 1
ATOM 2115 C C . LYS A 1 262 ? -23.252 2.933 26.530 1.00 83.75 262 LYS A C 1
ATOM 2117 O O . LYS A 1 262 ? -23.064 3.532 27.585 1.00 83.75 262 LYS A O 1
ATOM 2122 N N . LYS A 1 263 ? -24.343 2.191 26.300 1.00 89.50 263 LYS A N 1
ATOM 2123 C CA . LYS A 1 263 ? -25.336 1.858 27.337 1.00 89.50 263 LYS A CA 1
ATOM 2124 C C . LYS A 1 263 ? -24.713 0.980 28.425 1.00 89.50 263 LYS A C 1
ATOM 2126 O O . LYS A 1 263 ? -23.804 0.189 28.152 1.00 89.50 263 LYS A O 1
ATOM 2131 N N . TRP A 1 264 ? -25.227 1.104 29.641 1.00 89.69 264 TRP A N 1
ATOM 2132 C CA . TRP A 1 264 ? -24.839 0.258 30.758 1.00 89.69 264 TRP A CA 1
ATOM 2133 C C . TRP A 1 264 ? -25.383 -1.152 30.570 1.00 89.69 264 TRP A C 1
ATOM 2135 O O . TRP A 1 264 ? -26.524 -1.356 30.158 1.00 89.69 264 TRP A O 1
ATOM 2145 N N . THR A 1 265 ? -24.548 -2.133 30.888 1.00 91.88 265 THR A N 1
ATOM 2146 C CA . THR A 1 265 ? -24.936 -3.542 30.961 1.00 91.88 265 THR A CA 1
ATOM 2147 C C . THR A 1 265 ? -24.521 -4.087 32.316 1.00 91.88 265 THR A C 1
ATOM 2149 O O . THR A 1 265 ? -23.634 -3.534 32.971 1.00 91.88 265 THR A O 1
ATOM 2152 N N . TYR A 1 266 ? -25.127 -5.202 32.715 1.00 89.00 266 TYR A N 1
ATOM 2153 C CA . TYR A 1 266 ? -24.789 -5.876 33.966 1.00 89.00 266 TYR A CA 1
ATOM 2154 C C . TYR A 1 266 ? -23.289 -6.192 34.069 1.00 89.00 266 TYR A C 1
ATOM 2156 O O . TYR A 1 266 ? -22.664 -5.896 35.084 1.00 89.00 266 TYR A O 1
ATOM 2164 N N . ALA A 1 267 ? -22.697 -6.723 32.995 1.00 86.62 267 ALA A N 1
ATOM 2165 C CA . ALA A 1 267 ? -21.280 -7.078 32.955 1.00 86.62 267 ALA A CA 1
ATOM 2166 C C . ALA A 1 267 ? -20.366 -5.852 33.107 1.00 86.62 267 ALA A C 1
ATOM 2168 O O . ALA A 1 267 ? -19.383 -5.904 33.844 1.00 86.62 267 ALA A O 1
ATOM 2169 N N . VAL A 1 268 ? -20.711 -4.738 32.450 1.00 88.00 268 VAL A N 1
ATOM 2170 C CA . VAL A 1 268 ? -19.938 -3.492 32.548 1.00 88.00 268 VAL A CA 1
ATOM 2171 C C . VAL A 1 268 ? -20.029 -2.915 33.957 1.00 88.00 268 VAL A C 1
ATOM 2173 O O . VAL A 1 268 ? -18.996 -2.644 34.559 1.00 88.00 268 VAL A O 1
ATOM 2176 N N . LEU A 1 269 ? -21.234 -2.805 34.527 1.00 88.69 269 LEU A N 1
ATOM 2177 C CA . LEU A 1 269 ? -21.407 -2.319 35.898 1.00 88.69 269 LEU A CA 1
ATOM 2178 C C . LEU A 1 269 ? -20.651 -3.194 36.906 1.00 88.69 269 LEU A C 1
ATOM 2180 O O . LEU A 1 269 ? -19.982 -2.686 37.801 1.00 88.69 269 LEU A O 1
ATOM 2184 N N . GLN A 1 270 ? -20.716 -4.517 36.750 1.00 87.69 270 GLN A N 1
ATOM 2185 C CA . GLN A 1 270 ? -20.003 -5.444 37.623 1.00 87.69 270 GLN A CA 1
ATOM 2186 C C . GLN A 1 270 ? -18.482 -5.280 37.530 1.00 87.69 270 GLN A C 1
ATOM 2188 O O . GLN A 1 270 ? -17.812 -5.333 38.561 1.00 87.69 270 GLN A O 1
ATOM 2193 N N . ALA A 1 271 ? -17.936 -5.095 36.327 1.00 85.44 271 ALA A N 1
ATOM 2194 C CA . ALA A 1 271 ? -16.510 -4.861 36.137 1.00 85.44 271 ALA A CA 1
ATOM 2195 C C . ALA A 1 271 ? -16.062 -3.536 36.773 1.00 85.44 271 ALA A C 1
ATOM 2197 O O . ALA A 1 271 ? -15.037 -3.506 37.448 1.00 85.44 271 ALA A O 1
ATOM 2198 N N . GLU A 1 272 ? -16.848 -2.468 36.626 1.00 86.38 272 GLU A N 1
ATOM 2199 C CA . GLU A 1 272 ? -16.496 -1.156 37.180 1.00 86.38 272 GLU A CA 1
ATOM 2200 C C . GLU A 1 272 ? -16.604 -1.106 38.709 1.00 86.38 272 GLU A C 1
ATOM 2202 O O . GLU A 1 272 ? -15.716 -0.570 39.367 1.00 86.38 272 GLU A O 1
ATOM 2207 N N . LEU A 1 273 ? -17.612 -1.754 39.303 1.00 85.06 273 LEU A N 1
ATOM 2208 C CA . LEU A 1 273 ? -17.694 -1.906 40.761 1.00 85.06 273 LEU A CA 1
ATOM 2209 C C . LEU A 1 273 ? -16.525 -2.732 41.321 1.00 85.06 273 LEU A C 1
ATOM 2211 O O . LEU A 1 273 ? -16.008 -2.421 42.391 1.00 85.06 273 LEU A O 1
ATOM 2215 N N . LYS A 1 274 ? -16.082 -3.773 40.598 1.00 84.44 274 LYS A N 1
ATOM 2216 C CA . LYS A 1 274 ? -14.900 -4.560 40.986 1.00 84.44 274 LYS A CA 1
ATOM 2217 C C . LYS A 1 274 ? -13.624 -3.719 40.950 1.00 84.44 274 LYS A 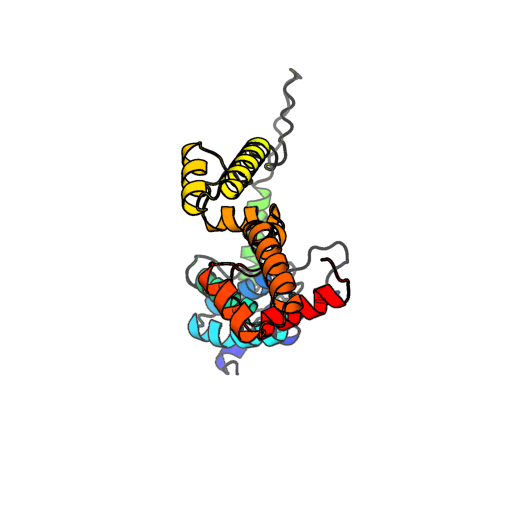C 1
ATOM 2219 O O . LYS A 1 274 ? -12.865 -3.771 41.909 1.00 84.44 274 LYS A O 1
ATOM 2224 N N . ARG A 1 275 ? -13.413 -2.933 39.889 1.00 80.38 275 ARG A N 1
ATOM 2225 C CA . ARG A 1 275 ? -12.257 -2.026 39.760 1.00 80.38 275 ARG A CA 1
ATOM 2226 C C . ARG A 1 275 ? -12.235 -0.962 40.851 1.00 80.38 275 ARG A C 1
ATOM 2228 O O . ARG A 1 275 ? -11.194 -0.730 41.451 1.00 80.38 275 ARG A O 1
ATOM 2235 N N . HIS A 1 276 ? -13.395 -0.382 41.159 1.00 77.56 276 HIS A N 1
ATOM 2236 C CA . HIS A 1 276 ? -13.528 0.592 42.239 1.00 77.56 276 HIS A CA 1
ATOM 2237 C C . HIS A 1 276 ? -13.183 -0.017 43.607 1.00 77.56 276 HIS A C 1
ATOM 2239 O O . HIS A 1 276 ? -12.467 0.593 44.392 1.00 77.56 276 HIS A O 1
ATOM 2245 N N . ASN A 1 277 ? -13.645 -1.239 43.892 1.00 72.50 277 ASN A N 1
ATOM 2246 C CA . ASN A 1 277 ? -13.309 -1.928 45.143 1.00 72.50 277 ASN A CA 1
ATOM 2247 C C . ASN A 1 277 ? -11.844 -2.392 45.206 1.00 72.50 277 ASN A C 1
ATOM 2249 O O . ASN A 1 277 ? -11.323 -2.577 46.300 1.00 72.50 277 ASN A O 1
ATOM 2253 N N . ALA A 1 278 ? -11.192 -2.582 44.057 1.00 70.19 278 ALA A N 1
ATOM 2254 C CA . ALA A 1 278 ? -9.779 -2.942 43.959 1.00 70.19 278 ALA A CA 1
ATOM 2255 C C . ALA A 1 278 ? -8.824 -1.731 44.045 1.00 70.19 278 ALA A C 1
ATOM 2257 O O . ALA A 1 278 ? -7.614 -1.926 44.060 1.00 70.19 278 ALA A O 1
ATOM 2258 N N . GLY A 1 279 ? -9.341 -0.495 44.106 1.00 56.44 279 GLY A N 1
ATOM 2259 C CA . GLY A 1 279 ? -8.523 0.720 44.216 1.00 56.44 279 GLY A CA 1
ATOM 2260 C C . GLY A 1 279 ? -7.786 1.126 42.932 1.00 56.44 279 GLY A C 1
ATOM 2261 O O . GLY A 1 279 ? -6.906 1.981 42.979 1.00 56.44 279 GLY A O 1
ATOM 2262 N N . GLU A 1 280 ? -8.127 0.549 41.776 1.00 45.47 280 GLU A N 1
ATOM 2263 C CA . GLU A 1 280 ? -7.491 0.883 40.497 1.00 45.47 280 GLU A CA 1
ATOM 2264 C C . GLU A 1 280 ? -8.156 2.119 39.863 1.00 45.47 280 GLU A C 1
ATOM 2266 O O . GLU A 1 280 ? -9.145 2.019 39.129 1.00 45.47 280 GLU A O 1
ATOM 2271 N N . HIS A 1 281 ? -7.607 3.307 40.131 1.00 45.97 2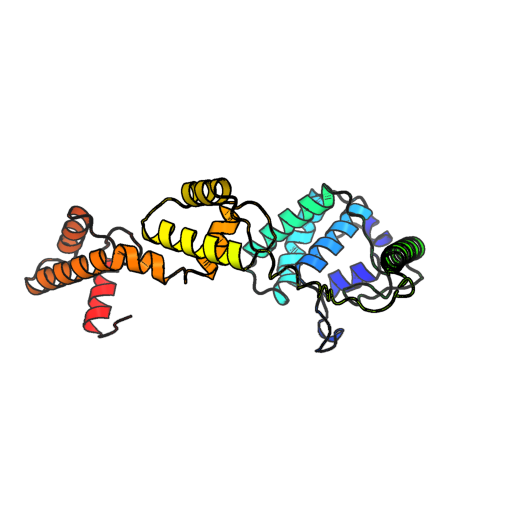81 HIS A N 1
ATOM 2272 C CA . HIS A 1 281 ? -7.934 4.523 39.384 1.00 45.97 281 HIS A CA 1
ATOM 2273 C C . HIS A 1 281 ? -7.021 4.643 38.153 1.00 45.97 281 HIS A C 1
ATOM 2275 O O . HIS A 1 281 ? -5.848 4.986 38.268 1.00 45.97 281 HIS A O 1
ATOM 2281 N N . THR A 1 282 ? -7.577 4.353 36.972 1.00 37.62 282 THR A N 1
ATOM 2282 C CA . THR A 1 282 ? -7.038 4.757 35.658 1.00 37.62 282 THR A CA 1
ATOM 2283 C C . THR A 1 282 ? -8.048 5.609 34.907 1.00 37.62 282 THR A C 1
ATOM 2285 O O . THR A 1 282 ? -9.276 5.345 35.029 1.00 37.62 282 THR A O 1
#